Protein AF-A0A1Q2YJ40-F1 (afdb_monomer_lite)

Radius of gyration: 36.57 Å; chains: 1; bounding box: 150×61×52 Å

Foldseek 3Di:
DDDDDDDPPVVVVVVVVVVVVVVVVVVVVVVVVVVVVVVVVVVVVVVVVPPPVPPPDDDPLRVLLVDDDPDLVVSLLVNLVCCVPPNADVVHPCLVVSLCSLVVPDDDDPVLLVVLVVVPAQACVVQNPPDPRHCVLVVLLVVCCVQCVPPPVVCVVDPPCRVSSVSRSVVVVVVVVVVVDDPPDPPDPPPRPPPDVLVVSVVSNCSSPHVLLVVLLVVLQCVVCVVVCVPDPCNVVCVVPPDDDDNVSSVVVSVVVLVVDDPVVVVLSRCVRPDPCSVVVVVVDDD

Organism: NCBI:txid4926

Sequence (287 aa):
MIRSTSYHKLNRKASLSVEKKQSIQKLRNRQNSLALDKELAENNNKQATHTKSKGRKKDVLEKFIESPQPLLESSLSQLRHSILCEGLPDPCPYRAYIWCILLRASPIESEWYSGVVARGGVNVESMGADSKFAHVSEKIGNDVFRTFQNNKKFWSKTSEDEFIRVLNAFAWCVIENNEIGELSNVNNSRLSPYVQDEVVKLWDFLFSYGVHMNIILVVAQLLLIRSELLTSKNPMSLLRQFPELDAGKIIKLSLSITKSIPGDLYDLIVRHTFDEKVGVQIENYKV

InterPro domains:
  IPR035969 Rab-GAP-TBC domain superfamily [SSF47923] (79-173)
  IPR035969 Rab-GAP-TBC domain superfamily [SSF47923] (197-258)

Structure (mmCIF, N/CA/C/O backbone):
data_AF-A0A1Q2YJ40-F1
#
_entry.id   AF-A0A1Q2YJ40-F1
#
loop_
_atom_site.group_PDB
_atom_site.id
_atom_site.type_symbol
_atom_site.label_atom_id
_atom_site.label_alt_id
_atom_site.label_comp_id
_atom_site.label_asym_id
_atom_site.label_entity_id
_atom_site.label_seq_id
_atom_site.pdbx_PDB_ins_code
_atom_site.Cartn_x
_atom_site.Cartn_y
_atom_site.Cartn_z
_atom_site.occupancy
_atom_site.B_iso_or_equiv
_atom_site.auth_seq_id
_atom_site.auth_comp_id
_atom_site.auth_asym_id
_atom_site.auth_atom_id
_atom_site.pdbx_PDB_model_num
ATOM 1 N N . MET A 1 1 ? 118.518 -31.885 15.769 1.00 34.41 1 MET A N 1
ATOM 2 C CA . MET A 1 1 ? 117.957 -30.982 16.802 1.00 34.41 1 MET A CA 1
ATOM 3 C C . MET A 1 1 ? 116.631 -30.439 16.286 1.00 34.41 1 MET A C 1
ATOM 5 O O . MET A 1 1 ? 116.611 -29.888 15.203 1.00 34.41 1 MET A O 1
ATOM 9 N N . ILE A 1 2 ? 115.505 -30.892 16.837 1.00 32.19 2 ILE A N 1
ATOM 10 C CA . ILE A 1 2 ? 114.703 -30.180 17.855 1.00 32.19 2 ILE A CA 1
ATOM 11 C C . ILE A 1 2 ? 113.755 -29.123 17.243 1.00 32.19 2 ILE A C 1
ATOM 13 O O . ILE A 1 2 ? 114.157 -28.009 16.952 1.00 32.19 2 ILE A O 1
ATOM 17 N N . ARG A 1 3 ? 112.481 -29.550 17.172 1.00 28.84 3 ARG A N 1
ATOM 18 C CA . ARG A 1 3 ? 111.235 -28.913 17.657 1.00 28.84 3 ARG A CA 1
ATOM 19 C C . ARG A 1 3 ? 110.636 -27.669 16.980 1.00 28.84 3 ARG A C 1
ATOM 21 O O . ARG A 1 3 ? 111.308 -26.694 16.689 1.00 28.84 3 ARG A O 1
ATOM 28 N N . SER A 1 4 ? 109.293 -27.709 17.029 1.00 33.44 4 SER A N 1
ATOM 29 C CA . SER A 1 4 ? 108.343 -26.591 17.178 1.00 33.44 4 SER A CA 1
ATOM 30 C C . SER A 1 4 ? 108.042 -25.782 15.915 1.00 33.44 4 SER A C 1
ATOM 32 O O . SER A 1 4 ? 108.947 -25.407 15.196 1.00 33.44 4 SER A O 1
ATOM 34 N N . THR A 1 5 ? 106.810 -25.418 15.546 1.00 40.75 5 THR A N 1
ATOM 35 C CA . THR A 1 5 ? 105.480 -25.440 16.191 1.00 40.75 5 THR A CA 1
ATOM 36 C C . THR A 1 5 ? 104.487 -24.996 15.095 1.00 40.75 5 THR A C 1
ATOM 38 O O . THR A 1 5 ? 104.523 -23.869 14.620 1.00 40.75 5 THR A O 1
ATOM 41 N N . SER A 1 6 ? 103.646 -25.844 14.509 1.00 50.44 6 SER A N 1
ATOM 42 C CA . SER A 1 6 ? 102.368 -26.354 15.034 1.00 50.44 6 SER A CA 1
ATOM 43 C C . SER A 1 6 ? 101.342 -25.340 15.590 1.00 50.44 6 SER A C 1
ATOM 45 O O . SER A 1 6 ? 100.354 -25.784 16.165 1.00 50.44 6 SER A O 1
ATOM 47 N N . TYR A 1 7 ? 101.473 -24.021 15.372 1.00 40.59 7 TYR A N 1
ATOM 48 C CA . TYR A 1 7 ? 100.440 -23.063 15.841 1.00 40.59 7 TYR A CA 1
ATOM 49 C C . TYR A 1 7 ? 99.795 -22.155 14.777 1.00 40.59 7 TYR A C 1
ATOM 51 O O . TYR A 1 7 ? 98.668 -21.709 14.978 1.00 40.59 7 TYR A O 1
ATOM 59 N N . HIS A 1 8 ? 100.385 -21.957 13.591 1.00 45.56 8 HIS A N 1
ATOM 60 C CA . HIS A 1 8 ? 99.792 -21.040 12.596 1.00 45.56 8 HIS A CA 1
ATOM 61 C C . HIS A 1 8 ? 98.798 -21.671 11.597 1.00 45.56 8 HIS A C 1
ATOM 63 O O . HIS A 1 8 ? 97.925 -20.972 11.084 1.00 45.56 8 HIS A O 1
ATOM 69 N N . LYS A 1 9 ? 98.853 -22.989 11.338 1.00 47.47 9 LYS A N 1
ATOM 70 C CA . LYS A 1 9 ? 97.940 -23.666 10.381 1.00 47.47 9 LYS A CA 1
ATOM 71 C C . LYS A 1 9 ? 96.611 -24.143 10.987 1.00 47.47 9 LYS A C 1
ATOM 73 O O . LYS A 1 9 ? 95.640 -24.290 10.247 1.00 47.47 9 LYS A O 1
ATOM 78 N N . LEU A 1 10 ? 96.546 -24.349 12.304 1.00 47.78 10 LEU A N 1
ATOM 79 C CA . LEU A 1 10 ? 95.313 -24.737 13.006 1.00 47.78 10 LEU A CA 1
ATOM 80 C C . LEU A 1 10 ? 94.379 -23.540 13.227 1.00 47.78 10 LEU A C 1
ATOM 82 O O . LEU A 1 10 ? 93.168 -23.680 13.071 1.00 47.78 10 LEU A O 1
ATOM 86 N N . ASN A 1 11 ? 94.934 -22.348 13.472 1.00 45.72 11 ASN A N 1
ATOM 87 C CA . ASN A 1 11 ? 94.123 -21.165 13.754 1.00 45.72 11 ASN A CA 1
ATOM 88 C C . ASN A 1 11 ? 93.317 -20.713 12.520 1.00 45.72 11 ASN A C 1
ATOM 90 O O . ASN A 1 11 ? 92.124 -20.467 12.621 1.00 45.72 11 ASN A O 1
ATOM 94 N N . ARG A 1 12 ? 93.903 -20.746 11.312 1.00 49.19 12 ARG A N 1
ATOM 95 C CA . ARG A 1 12 ? 93.227 -20.298 10.075 1.00 49.19 12 ARG A CA 1
ATOM 96 C C . ARG A 1 12 ? 92.070 -21.208 9.627 1.00 49.19 12 ARG A C 1
ATOM 98 O O . ARG A 1 12 ? 91.079 -20.718 9.093 1.00 49.19 12 ARG A O 1
ATOM 105 N N . LYS A 1 13 ? 92.163 -22.528 9.855 1.00 52.44 13 LYS A N 1
ATOM 106 C CA . LYS A 1 13 ? 91.060 -23.475 9.576 1.00 52.44 13 LYS A CA 1
ATOM 107 C C . LYS A 1 13 ? 89.941 -23.380 10.620 1.00 52.44 13 LYS A C 1
ATOM 109 O O . LYS A 1 13 ? 88.776 -23.524 10.255 1.00 52.44 13 LYS A O 1
ATOM 114 N N . ALA A 1 14 ? 90.277 -23.096 11.880 1.00 52.75 14 ALA A N 1
ATOM 115 C CA . ALA A 1 14 ? 89.287 -22.834 12.921 1.00 52.75 14 ALA A CA 1
ATOM 116 C C . ALA A 1 14 ? 88.518 -21.527 12.647 1.00 52.75 14 ALA A C 1
ATOM 118 O O . ALA A 1 14 ? 87.291 -21.549 12.671 1.00 52.75 14 ALA A O 1
ATOM 119 N N . SER A 1 15 ? 89.201 -20.435 12.270 1.00 55.34 15 SER A N 1
ATOM 120 C CA . SER A 1 15 ? 88.563 -19.152 11.921 1.00 55.34 15 SER A CA 1
ATOM 121 C C . SER A 1 15 ? 87.573 -19.284 10.757 1.00 55.34 15 SER A C 1
ATOM 123 O O . SER A 1 15 ? 86.420 -18.882 10.885 1.00 55.34 15 SER A O 1
ATOM 125 N N . LEU A 1 16 ? 87.972 -19.948 9.663 1.00 55.59 16 LEU A N 1
ATOM 126 C CA . LEU A 1 16 ? 87.106 -20.173 8.495 1.00 55.59 16 LEU A CA 1
ATOM 127 C C . LEU A 1 16 ? 85.910 -21.093 8.809 1.00 55.59 16 LEU A C 1
ATOM 129 O O . LEU A 1 16 ? 84.820 -20.912 8.267 1.00 55.59 16 LEU A O 1
ATOM 133 N N . SER A 1 17 ? 86.080 -22.074 9.704 1.00 56.88 17 SER A N 1
ATOM 134 C CA . SER A 1 17 ? 84.976 -22.927 10.164 1.00 56.88 17 SER A CA 1
ATOM 135 C C . SER A 1 17 ? 84.004 -22.182 11.084 1.00 56.88 17 SER A C 1
ATOM 137 O O . SER A 1 17 ? 82.813 -22.498 11.078 1.00 56.88 17 SER A O 1
ATOM 139 N N . VAL A 1 18 ? 84.485 -21.236 11.894 1.00 58.81 18 VAL A N 1
ATOM 140 C CA . VAL A 1 18 ? 83.651 -20.430 12.798 1.00 58.81 18 VAL A CA 1
ATOM 141 C C . VAL A 1 18 ? 82.867 -19.379 12.008 1.00 58.81 18 VAL A C 1
ATOM 143 O O . VAL A 1 18 ? 81.656 -19.276 12.194 1.00 58.81 18 VAL A O 1
ATOM 146 N N . GLU A 1 19 ? 83.493 -18.696 11.046 1.00 58.00 19 GLU A N 1
ATOM 147 C CA . GLU A 1 19 ? 82.814 -17.742 10.155 1.00 58.00 19 GLU A CA 1
ATOM 148 C C . GLU A 1 19 ? 81.737 -18.420 9.297 1.00 58.00 19 GLU A C 1
ATOM 150 O O . GLU A 1 19 ? 80.622 -17.907 9.172 1.00 58.00 19 GLU A O 1
ATOM 155 N N . LYS A 1 20 ? 82.002 -19.625 8.771 1.00 58.53 20 LYS A N 1
ATOM 156 C CA . LYS A 1 20 ? 81.009 -20.384 7.991 1.00 58.53 20 LYS A CA 1
ATOM 157 C C . LYS A 1 20 ? 79.823 -20.841 8.852 1.00 58.53 20 LYS A C 1
ATOM 159 O O . LYS A 1 20 ? 78.683 -20.770 8.397 1.00 58.53 20 LYS A O 1
ATOM 164 N N . LYS A 1 21 ? 80.055 -21.228 10.115 1.00 59.41 21 LYS A N 1
ATOM 165 C CA . LYS A 1 21 ? 78.980 -21.549 11.076 1.00 59.41 21 LYS A CA 1
ATOM 166 C C . LYS A 1 21 ? 78.159 -20.315 11.464 1.00 59.41 21 LYS A C 1
ATOM 168 O O . LYS A 1 21 ? 76.936 -20.400 11.491 1.00 59.41 21 LYS A O 1
ATOM 173 N N . GLN A 1 22 ? 78.797 -19.164 11.686 1.00 60.28 22 GLN A N 1
ATOM 174 C CA . GLN A 1 22 ? 78.097 -17.902 11.965 1.00 60.28 22 GLN A CA 1
ATOM 175 C C . GLN A 1 22 ? 77.271 -17.421 10.761 1.00 60.28 22 GLN A C 1
ATOM 177 O O . GLN A 1 22 ? 76.165 -16.915 10.935 1.00 60.28 22 GLN A O 1
ATOM 182 N N . SER A 1 23 ? 77.766 -17.633 9.541 1.00 62.25 23 SER A N 1
ATOM 183 C CA . SER A 1 23 ? 77.061 -17.299 8.295 1.00 62.25 23 SER A CA 1
ATOM 184 C C . SER A 1 23 ? 75.819 -18.171 8.084 1.00 62.25 23 SER A C 1
ATOM 186 O O . SER A 1 23 ? 74.745 -17.660 7.772 1.00 62.25 23 SER A O 1
ATOM 188 N N . ILE A 1 24 ? 75.937 -19.482 8.325 1.00 63.81 24 ILE A N 1
ATOM 189 C CA . ILE A 1 24 ? 74.810 -20.426 8.253 1.00 63.81 24 ILE A CA 1
ATOM 190 C C . ILE A 1 24 ? 73.788 -20.138 9.358 1.00 63.81 24 ILE A C 1
ATOM 192 O O . ILE A 1 24 ? 72.589 -20.155 9.092 1.00 63.81 24 ILE A O 1
ATOM 196 N N . GLN A 1 25 ? 74.233 -19.798 10.572 1.00 65.19 25 GLN A N 1
ATOM 197 C CA . GLN A 1 25 ? 73.328 -19.418 11.658 1.00 65.19 25 GLN A CA 1
ATOM 198 C C . GLN A 1 25 ? 72.565 -18.123 11.339 1.00 65.19 25 GLN A C 1
ATOM 200 O O . GLN A 1 25 ? 71.367 -18.046 11.591 1.00 65.19 25 GLN A O 1
ATOM 205 N N . LYS A 1 26 ? 73.217 -17.127 10.722 1.00 67.88 26 LYS A N 1
ATOM 206 C CA . LYS A 1 26 ? 72.555 -15.894 10.261 1.00 67.88 26 LYS A CA 1
ATOM 207 C C . LYS A 1 26 ? 71.523 -16.167 9.161 1.00 67.88 26 LYS A C 1
ATOM 209 O O . LYS A 1 26 ? 70.436 -15.599 9.208 1.00 67.88 26 LYS A O 1
ATOM 214 N N . LEU A 1 27 ? 71.821 -17.061 8.214 1.00 59.00 27 LEU A N 1
ATOM 215 C CA . LEU A 1 27 ? 70.864 -17.486 7.183 1.00 59.00 27 LEU A CA 1
ATOM 216 C C . LEU A 1 27 ? 69.667 -18.232 7.785 1.00 59.00 27 LEU A C 1
ATOM 218 O O . LEU A 1 27 ? 68.529 -17.954 7.414 1.00 59.00 27 LEU A O 1
ATOM 222 N N . ARG A 1 28 ? 69.908 -19.113 8.761 1.00 64.56 28 ARG A N 1
ATOM 223 C CA . ARG A 1 28 ? 68.855 -19.861 9.462 1.00 64.56 28 ARG A CA 1
ATOM 224 C C . ARG A 1 28 ? 67.969 -18.944 10.308 1.00 64.56 28 ARG A C 1
ATOM 226 O O . ARG A 1 28 ? 66.753 -19.070 10.270 1.00 64.56 28 ARG A O 1
ATOM 233 N N . ASN A 1 29 ? 68.559 -17.962 10.988 1.00 66.12 29 ASN A N 1
ATOM 234 C CA . ASN A 1 29 ? 67.810 -16.958 11.745 1.00 66.12 29 ASN A CA 1
ATOM 235 C C . ASN A 1 29 ? 66.960 -16.063 10.825 1.00 66.12 29 ASN A C 1
ATOM 237 O O . ASN A 1 29 ? 65.836 -15.732 11.183 1.00 66.12 29 ASN A O 1
ATOM 241 N N . ARG A 1 30 ? 67.454 -15.719 9.627 1.00 67.31 30 ARG A N 1
ATOM 242 C CA . ARG A 1 30 ? 66.698 -14.941 8.629 1.00 67.31 30 ARG A CA 1
ATOM 243 C C . ARG A 1 30 ? 65.568 -15.753 7.989 1.00 67.31 30 ARG A C 1
ATOM 245 O O . ARG A 1 30 ? 64.506 -15.207 7.727 1.00 67.31 30 ARG A O 1
ATOM 252 N N . GLN A 1 31 ? 65.767 -17.053 7.765 1.00 64.44 31 GLN A N 1
ATOM 253 C CA . GLN A 1 31 ? 64.689 -17.948 7.333 1.00 64.44 31 GLN A CA 1
ATOM 254 C C . GLN A 1 31 ? 63.625 -18.122 8.420 1.00 64.44 31 GLN A C 1
ATOM 256 O O . GLN A 1 31 ? 62.442 -18.091 8.102 1.00 64.44 31 GLN A O 1
ATOM 261 N N . ASN A 1 32 ? 64.029 -18.224 9.688 1.00 65.50 32 ASN A N 1
ATOM 262 C CA . ASN A 1 32 ? 63.094 -18.291 10.808 1.00 65.50 32 ASN A CA 1
ATOM 263 C C . ASN A 1 32 ? 62.331 -16.972 11.002 1.00 65.50 32 ASN A C 1
ATOM 265 O O . ASN A 1 32 ? 61.142 -17.025 11.283 1.00 65.50 32 ASN A O 1
ATOM 269 N N . SER A 1 33 ? 62.963 -15.804 10.808 1.00 66.69 33 SER A N 1
ATOM 270 C CA . SER A 1 33 ? 62.249 -14.519 10.869 1.00 66.69 33 SER A CA 1
ATOM 271 C C . SER A 1 33 ? 61.267 -14.369 9.708 1.00 66.69 33 SER A C 1
ATOM 273 O O . SER A 1 33 ? 60.126 -14.010 9.935 1.00 66.69 33 SER A O 1
ATOM 275 N N . LEU A 1 34 ? 61.658 -14.740 8.483 1.00 68.81 34 LEU A N 1
ATOM 276 C CA . LEU A 1 34 ? 60.765 -14.729 7.318 1.00 68.81 34 LEU A CA 1
ATOM 277 C C . LEU A 1 34 ? 59.609 -15.732 7.449 1.00 68.81 34 LEU A C 1
ATOM 279 O O . LEU A 1 34 ? 58.526 -15.479 6.928 1.00 68.81 34 LEU A O 1
ATOM 283 N N . ALA A 1 35 ? 59.832 -16.868 8.115 1.00 68.56 35 ALA A N 1
ATOM 284 C CA . ALA A 1 35 ? 58.781 -17.829 8.435 1.00 68.56 35 ALA A CA 1
ATOM 285 C C . ALA A 1 35 ? 57.834 -17.278 9.510 1.00 68.56 35 ALA A C 1
ATOM 287 O O . ALA A 1 35 ? 56.627 -17.362 9.326 1.00 68.56 35 ALA A O 1
ATOM 288 N N . LEU A 1 36 ? 58.364 -16.639 10.560 1.00 66.12 36 LEU A N 1
ATOM 289 C CA . LEU A 1 36 ? 57.570 -15.997 11.610 1.00 66.12 36 LEU A CA 1
ATOM 290 C C . LEU A 1 36 ? 56.763 -14.806 11.066 1.00 66.12 36 LEU A C 1
ATOM 292 O O . LEU A 1 36 ? 55.595 -14.663 11.397 1.00 66.12 36 LEU A O 1
ATOM 296 N N . ASP A 1 37 ? 57.344 -13.995 10.181 1.00 67.75 37 ASP A N 1
ATOM 297 C CA . ASP A 1 37 ? 56.665 -12.874 9.523 1.00 67.75 37 ASP A CA 1
ATOM 298 C C . ASP A 1 37 ? 55.565 -13.372 8.573 1.00 67.75 37 ASP A C 1
ATOM 300 O O . ASP A 1 37 ? 54.491 -12.775 8.502 1.00 67.75 37 ASP A O 1
ATOM 304 N N . LYS A 1 38 ? 55.787 -14.500 7.880 1.00 65.56 38 LYS A N 1
ATOM 305 C CA . LYS A 1 38 ? 54.745 -15.177 7.092 1.00 65.56 38 LYS A CA 1
ATOM 306 C C . LYS A 1 38 ? 53.650 -15.771 7.971 1.00 65.56 38 LYS A C 1
ATOM 308 O O . LYS A 1 38 ? 52.489 -15.673 7.604 1.00 65.56 38 LYS A O 1
ATOM 313 N N . GLU A 1 39 ? 53.989 -16.339 9.122 1.00 62.53 39 GLU A N 1
ATOM 314 C CA . GLU A 1 39 ? 53.030 -16.932 10.059 1.00 62.53 39 GLU A CA 1
ATOM 315 C C . GLU A 1 39 ? 52.213 -15.851 10.791 1.00 62.53 39 GLU A C 1
ATOM 317 O O . GLU A 1 39 ? 51.010 -16.008 10.988 1.00 62.53 39 GLU A O 1
ATOM 322 N N . LEU A 1 40 ? 52.819 -14.698 11.098 1.00 62.69 40 LEU A N 1
ATOM 323 C CA . LEU A 1 40 ? 52.139 -13.498 11.595 1.00 62.69 40 LEU A CA 1
ATOM 324 C C . LEU A 1 40 ? 51.264 -12.852 10.513 1.00 62.69 40 LEU A C 1
ATOM 326 O O . LEU A 1 40 ? 50.147 -12.438 10.812 1.00 62.69 40 LEU A O 1
ATOM 330 N N . ALA A 1 41 ? 51.714 -12.806 9.254 1.00 59.97 41 ALA A N 1
ATOM 331 C CA . ALA A 1 41 ? 50.901 -12.339 8.131 1.00 59.97 41 ALA A CA 1
ATOM 332 C C . ALA A 1 41 ? 49.737 -13.297 7.820 1.00 59.97 41 ALA A C 1
ATOM 334 O O . ALA A 1 41 ? 48.631 -12.838 7.545 1.00 59.97 41 ALA A O 1
ATOM 335 N N . GLU A 1 42 ? 49.940 -14.614 7.919 1.00 57.34 42 GLU A N 1
ATOM 336 C CA . GLU A 1 42 ? 48.886 -15.622 7.779 1.00 57.34 42 GLU A CA 1
ATOM 337 C C . GLU A 1 42 ? 47.913 -15.615 8.959 1.00 57.34 42 GLU A C 1
ATOM 339 O O . GLU A 1 42 ? 46.719 -15.787 8.738 1.00 57.34 42 GLU A O 1
ATOM 344 N N . ASN A 1 43 ? 48.370 -15.382 10.192 1.00 54.97 43 ASN A N 1
ATOM 345 C CA . ASN A 1 43 ? 47.488 -15.255 11.355 1.00 54.97 43 ASN A CA 1
ATOM 346 C C . ASN A 1 43 ? 46.712 -13.932 11.350 1.00 54.97 43 ASN A C 1
ATOM 348 O O . ASN A 1 43 ? 45.523 -13.938 11.668 1.00 54.97 43 ASN A O 1
ATOM 352 N N . ASN A 1 44 ? 47.323 -12.831 10.899 1.00 52.88 44 ASN A N 1
ATOM 353 C CA . ASN A 1 44 ? 46.618 -11.570 10.667 1.00 52.88 44 ASN A CA 1
ATOM 354 C C . ASN A 1 44 ? 45.621 -11.688 9.506 1.00 52.88 44 ASN A C 1
ATOM 356 O O . ASN A 1 44 ? 44.512 -11.180 9.628 1.00 52.88 44 ASN A O 1
ATOM 360 N N . ASN A 1 45 ? 45.939 -12.422 8.430 1.00 50.12 45 ASN A N 1
ATOM 361 C CA . ASN A 1 45 ? 44.962 -12.725 7.380 1.00 50.12 45 ASN A CA 1
ATOM 362 C C . ASN A 1 45 ? 43.861 -13.670 7.878 1.00 50.12 45 ASN A C 1
ATOM 364 O O . ASN A 1 45 ? 42.705 -13.414 7.591 1.00 50.12 45 ASN A O 1
ATOM 368 N N . LYS A 1 46 ? 44.158 -14.699 8.683 1.00 48.47 46 LYS A N 1
ATOM 369 C CA . LYS A 1 46 ? 43.140 -15.603 9.260 1.00 48.47 46 LYS A CA 1
ATOM 370 C C . LYS A 1 46 ? 42.226 -14.898 10.272 1.00 48.47 46 LYS A C 1
ATOM 372 O O . LYS A 1 46 ? 41.051 -15.253 10.359 1.00 48.47 46 LYS A O 1
ATOM 377 N N . GLN A 1 47 ? 42.720 -13.887 10.996 1.00 45.28 47 GLN A N 1
ATOM 378 C CA . GLN A 1 47 ? 41.895 -13.020 11.849 1.00 45.28 47 GLN A CA 1
ATOM 379 C C . GLN A 1 47 ? 41.134 -11.949 11.044 1.00 45.28 47 GLN A C 1
ATOM 381 O O . GLN A 1 47 ? 39.988 -11.652 11.379 1.00 45.28 47 GLN A O 1
ATOM 386 N N . ALA A 1 48 ? 41.696 -11.433 9.945 1.00 42.38 48 ALA A N 1
ATOM 387 C CA . ALA A 1 48 ? 41.038 -10.459 9.066 1.00 42.38 48 ALA A CA 1
ATOM 388 C C . ALA A 1 48 ? 40.022 -11.083 8.085 1.00 42.38 48 ALA A C 1
ATOM 390 O O . ALA A 1 48 ? 39.090 -10.404 7.665 1.00 42.38 48 ALA A O 1
ATOM 391 N N . THR A 1 49 ? 40.124 -12.377 7.757 1.00 39.72 49 THR A N 1
ATOM 392 C CA . THR A 1 49 ? 39.179 -13.084 6.867 1.00 39.72 49 THR A CA 1
ATOM 393 C C . THR A 1 49 ? 38.020 -13.762 7.605 1.00 39.72 49 THR A C 1
ATOM 395 O O . THR A 1 49 ? 37.208 -14.443 6.980 1.00 39.72 49 THR A O 1
ATOM 398 N N . HIS A 1 50 ? 37.907 -13.577 8.925 1.00 41.41 50 HIS A N 1
ATOM 399 C CA . HIS A 1 50 ? 36.793 -14.097 9.726 1.00 41.41 50 HIS A CA 1
ATOM 400 C C . HIS A 1 50 ? 35.916 -13.030 10.387 1.00 41.41 50 HIS A C 1
ATOM 402 O O . HIS A 1 50 ? 35.078 -13.363 11.222 1.00 41.41 50 HIS A O 1
ATOM 408 N N . THR A 1 51 ? 35.936 -11.791 9.900 1.00 37.62 51 THR A N 1
ATOM 409 C CA . THR A 1 51 ? 34.708 -10.986 9.888 1.00 37.62 51 THR A CA 1
ATOM 410 C C . THR A 1 51 ? 33.894 -11.371 8.653 1.00 37.62 51 THR A C 1
ATOM 412 O O . THR A 1 51 ? 33.622 -10.566 7.767 1.00 37.62 51 THR A O 1
ATOM 415 N N . LYS A 1 52 ? 33.434 -12.636 8.598 1.00 41.44 52 LYS A N 1
ATOM 416 C CA . LYS A 1 52 ? 32.190 -12.905 7.868 1.00 41.44 52 LYS A CA 1
ATOM 417 C C . LYS A 1 52 ? 31.206 -11.909 8.457 1.00 41.44 52 LYS A C 1
ATOM 419 O O . LYS A 1 52 ? 30.908 -12.016 9.646 1.00 41.44 52 LYS A O 1
ATOM 424 N N . SER A 1 53 ? 30.786 -10.925 7.662 1.00 41.22 53 SER A N 1
ATOM 425 C CA . SER A 1 53 ? 29.598 -10.128 7.935 1.00 41.22 53 SER A CA 1
ATOM 426 C C . SER A 1 53 ? 28.562 -11.117 8.452 1.00 41.22 53 SER A C 1
ATOM 428 O O . SER A 1 53 ? 28.108 -11.990 7.707 1.00 41.22 53 SER A O 1
ATOM 430 N N . LYS A 1 54 ? 28.325 -11.126 9.770 1.00 51.19 54 LYS A N 1
ATOM 431 C CA . LYS A 1 54 ? 27.278 -11.957 10.348 1.00 51.19 54 LYS A CA 1
ATOM 432 C C . LYS A 1 54 ? 26.025 -11.362 9.735 1.00 51.19 54 LYS A C 1
ATOM 434 O O . LYS A 1 54 ? 25.603 -10.289 10.158 1.00 51.19 54 LYS A O 1
ATOM 439 N N . GLY A 1 55 ? 25.515 -12.009 8.685 1.00 62.09 55 GLY A N 1
ATOM 440 C CA . GLY A 1 55 ? 24.278 -11.603 8.038 1.00 62.09 55 GLY A CA 1
ATOM 441 C C . GLY A 1 55 ? 23.241 -11.355 9.124 1.00 62.09 55 GLY A C 1
ATOM 442 O O . GLY A 1 55 ? 23.223 -12.073 10.133 1.00 62.09 55 GLY A O 1
ATOM 443 N N . ARG A 1 56 ? 22.449 -10.290 8.963 1.00 78.00 56 ARG A N 1
ATOM 444 C CA . ARG A 1 56 ? 21.422 -9.910 9.936 1.00 78.00 56 ARG A CA 1
ATOM 445 C C . ARG A 1 56 ? 20.662 -11.165 10.366 1.00 78.00 56 ARG A C 1
ATOM 447 O O . ARG A 1 56 ? 20.227 -11.949 9.523 1.00 78.00 56 ARG A O 1
ATOM 454 N N . LYS A 1 57 ? 20.532 -11.378 11.680 1.00 82.44 57 LYS A N 1
ATOM 455 C CA . LYS A 1 57 ? 19.757 -12.506 12.199 1.00 82.44 57 LYS A CA 1
ATOM 456 C C . LYS A 1 57 ? 18.322 -12.340 11.707 1.00 82.44 57 LYS A C 1
ATOM 458 O O . LYS A 1 57 ? 17.669 -11.370 12.083 1.00 82.44 57 LYS A O 1
ATOM 463 N N . LYS A 1 58 ? 17.869 -13.278 10.873 1.00 86.88 58 LYS A N 1
ATOM 464 C CA . LYS A 1 58 ? 16.507 -13.267 10.342 1.00 86.88 58 LYS A CA 1
ATOM 465 C C . LYS A 1 58 ? 15.507 -13.357 11.486 1.00 86.88 58 LYS A C 1
ATOM 467 O O . LYS A 1 58 ? 15.675 -14.195 12.387 1.00 86.88 58 LYS A O 1
ATOM 472 N N . ASP A 1 59 ? 14.520 -12.475 11.461 1.00 89.88 59 ASP A N 1
ATOM 473 C CA . ASP A 1 59 ? 13.430 -12.479 12.429 1.00 89.88 59 ASP A CA 1
ATOM 474 C C . ASP A 1 59 ? 12.410 -13.582 12.094 1.00 89.88 59 ASP A C 1
ATOM 476 O O . ASP A 1 59 ? 12.639 -14.426 11.223 1.00 89.88 59 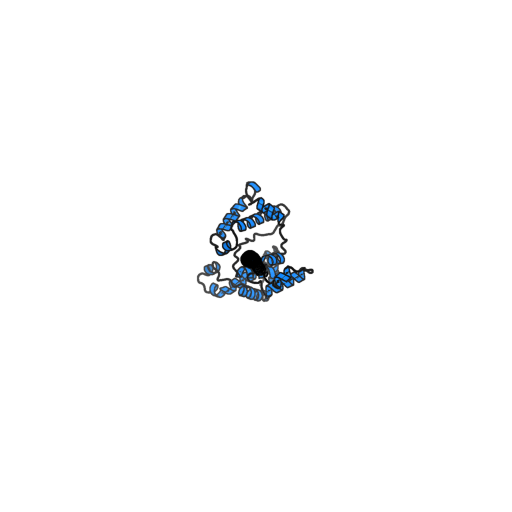ASP A O 1
ATOM 480 N N . VAL A 1 60 ? 11.330 -13.653 12.872 1.00 89.38 60 VAL A N 1
ATOM 481 C CA . VAL A 1 60 ? 10.317 -14.707 12.726 1.00 89.38 60 VAL A CA 1
ATOM 482 C C . VAL A 1 60 ? 9.560 -14.562 11.406 1.00 89.38 60 VAL A C 1
ATOM 484 O O . VAL A 1 60 ? 9.362 -15.562 10.720 1.00 89.38 60 VAL A O 1
ATOM 487 N N . LEU A 1 61 ? 9.202 -13.333 11.026 1.00 90.88 61 LEU A N 1
ATOM 488 C CA . LEU A 1 61 ? 8.458 -13.038 9.802 1.00 90.88 61 LEU A CA 1
ATOM 489 C C . LEU A 1 61 ? 9.276 -13.344 8.549 1.00 90.88 61 LEU A C 1
ATOM 491 O O . LEU A 1 61 ? 8.777 -13.976 7.624 1.00 90.88 61 LEU A O 1
ATOM 495 N N . GLU A 1 62 ? 10.551 -12.967 8.537 1.00 92.00 62 GLU A N 1
ATOM 496 C CA . GLU A 1 62 ? 11.455 -13.253 7.427 1.00 92.00 62 GLU A CA 1
ATOM 497 C C . GLU A 1 62 ? 11.672 -14.756 7.242 1.00 92.00 62 GLU A C 1
ATOM 499 O O . GLU A 1 62 ? 11.653 -15.263 6.125 1.00 92.00 62 GLU A O 1
ATOM 504 N N . LYS A 1 63 ? 11.822 -15.503 8.340 1.00 91.44 63 LYS A N 1
ATOM 505 C CA . LYS A 1 63 ? 11.901 -16.969 8.269 1.00 91.44 63 LYS A CA 1
ATOM 506 C C . LYS A 1 63 ? 10.597 -17.592 7.786 1.00 91.44 63 LYS A C 1
ATOM 508 O O . LYS A 1 63 ? 10.645 -18.611 7.108 1.00 91.44 63 LYS A O 1
ATOM 513 N N . PHE A 1 64 ? 9.461 -17.005 8.152 1.00 91.94 64 PHE A N 1
ATOM 514 C CA . PHE A 1 64 ? 8.144 -17.488 7.760 1.00 91.94 64 PHE A CA 1
ATOM 515 C C . PHE A 1 64 ? 7.902 -17.335 6.254 1.00 91.94 64 PHE A C 1
ATOM 517 O O . PHE A 1 64 ? 7.400 -18.259 5.623 1.00 91.94 64 PHE A O 1
ATOM 524 N N . ILE A 1 65 ? 8.286 -16.207 5.651 1.00 91.62 65 ILE A N 1
ATOM 525 C CA . ILE A 1 65 ? 8.114 -16.012 4.200 1.00 91.62 65 ILE A CA 1
ATOM 526 C C . ILE A 1 65 ? 9.097 -16.829 3.353 1.00 91.62 65 ILE A C 1
ATOM 528 O O . ILE A 1 65 ? 8.823 -17.080 2.184 1.00 91.62 65 ILE A O 1
ATOM 532 N N . GLU A 1 66 ? 10.229 -17.246 3.921 1.00 90.44 66 GLU A N 1
ATOM 533 C CA . GLU A 1 66 ? 11.212 -18.095 3.235 1.00 90.44 66 GLU A CA 1
ATOM 534 C C . GLU A 1 66 ? 10.931 -19.594 3.379 1.00 90.44 66 GLU A C 1
ATOM 536 O O . GLU A 1 66 ? 11.464 -20.398 2.611 1.00 90.44 66 GLU A O 1
ATOM 541 N N . SER A 1 67 ? 10.137 -19.999 4.372 1.00 89.62 67 SER A N 1
ATOM 542 C CA . SER A 1 67 ? 9.811 -21.405 4.579 1.00 89.62 67 SER A CA 1
ATOM 543 C C . SER A 1 67 ? 8.724 -21.877 3.606 1.00 89.62 67 SER A C 1
ATOM 545 O O . SER A 1 67 ? 7.852 -21.099 3.213 1.00 89.62 67 SER A O 1
ATOM 547 N N . PRO A 1 68 ? 8.737 -23.162 3.203 1.00 86.06 68 PRO A N 1
ATOM 548 C CA . PRO A 1 68 ? 7.690 -23.705 2.351 1.00 86.06 68 PRO A CA 1
ATOM 549 C C . PRO A 1 68 ? 6.344 -23.644 3.078 1.00 86.06 68 PRO A C 1
ATOM 551 O O . PRO A 1 68 ? 6.204 -24.156 4.189 1.00 86.06 68 PRO A O 1
ATOM 554 N N . GLN A 1 69 ? 5.355 -23.030 2.431 1.00 88.12 69 GLN A N 1
ATOM 555 C CA . GLN A 1 69 ? 4.001 -22.870 2.955 1.00 88.12 69 GLN A CA 1
ATOM 556 C C . GLN A 1 69 ? 3.055 -23.841 2.231 1.00 88.12 69 GLN A C 1
ATOM 558 O O . GLN A 1 69 ? 2.583 -23.524 1.139 1.00 88.12 69 GLN A O 1
ATOM 563 N N . PRO A 1 70 ? 2.779 -25.036 2.789 1.00 83.81 70 PRO A N 1
ATOM 564 C CA . PRO A 1 70 ? 1.954 -26.039 2.112 1.00 83.81 70 PRO A CA 1
ATOM 565 C C . PRO A 1 70 ? 0.473 -25.642 2.036 1.00 83.81 70 PRO A C 1
ATOM 567 O O . PRO A 1 70 ? -0.23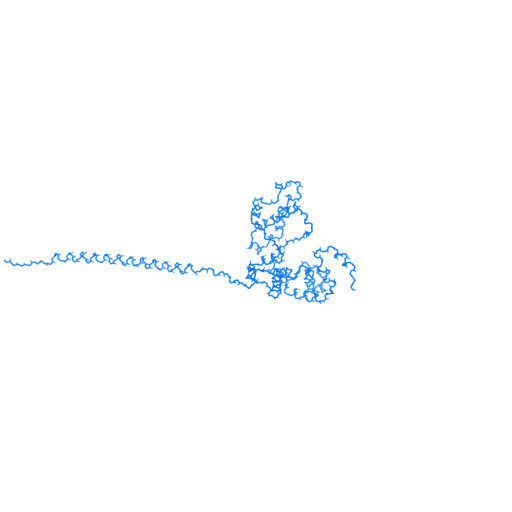5 -26.086 1.138 1.00 83.81 70 PRO A O 1
ATOM 570 N N . LEU A 1 71 ? -0.003 -24.814 2.974 1.00 91.19 71 LEU A N 1
ATOM 571 C CA . LEU A 1 71 ? -1.400 -24.395 3.082 1.00 91.19 71 LEU A CA 1
ATOM 572 C C . LEU A 1 71 ? -1.514 -22.877 2.933 1.00 91.19 71 LEU A C 1
ATOM 574 O O . LEU A 1 71 ? -1.497 -22.149 3.924 1.00 91.19 71 LEU A O 1
ATOM 578 N N . LEU A 1 72 ? -1.668 -22.414 1.691 1.00 88.12 72 LEU A N 1
ATOM 579 C CA . LEU A 1 72 ? -1.629 -20.992 1.340 1.00 88.12 72 LEU A CA 1
ATOM 580 C C . LEU A 1 72 ? -2.558 -20.122 2.204 1.00 88.12 72 LEU A C 1
ATOM 582 O O . LEU A 1 72 ? -2.102 -19.155 2.805 1.00 88.12 72 LEU A O 1
ATOM 586 N N . GLU A 1 73 ? -3.839 -20.477 2.311 1.00 89.75 73 GLU A N 1
ATOM 587 C CA . GLU A 1 73 ? -4.830 -19.650 3.020 1.00 89.75 73 GLU A CA 1
ATOM 588 C C . GLU A 1 73 ? -4.557 -19.542 4.527 1.00 89.75 73 GLU A C 1
ATOM 590 O O . GLU A 1 73 ? -4.657 -18.460 5.113 1.00 89.75 73 GLU A O 1
ATOM 595 N N . SER A 1 74 ? -4.150 -20.647 5.160 1.00 91.88 74 SER A N 1
ATOM 596 C CA . SER A 1 74 ? -3.757 -20.643 6.573 1.00 91.88 74 SER A CA 1
ATOM 597 C C . SER A 1 74 ? -2.510 -19.786 6.782 1.00 91.88 74 SER A C 1
ATOM 599 O O . SER A 1 74 ? -2.469 -18.967 7.699 1.00 91.88 74 SER A O 1
ATOM 601 N N . SER A 1 75 ? -1.504 -19.940 5.922 1.00 92.56 75 SER A N 1
ATOM 602 C CA . SER A 1 75 ? -0.249 -19.200 6.022 1.00 92.56 75 SER A CA 1
ATOM 603 C C . SER A 1 75 ? -0.444 -17.701 5.794 1.00 92.56 75 SER A C 1
ATOM 605 O O . SER A 1 75 ? 0.101 -16.890 6.541 1.00 92.56 75 SER A O 1
ATOM 607 N N . LEU A 1 76 ? -1.282 -17.314 4.829 1.00 93.00 76 LEU A N 1
ATOM 608 C CA . LEU A 1 76 ? -1.660 -15.917 4.613 1.00 93.00 76 LEU A CA 1
ATOM 609 C C . LEU A 1 76 ? -2.437 -15.349 5.804 1.00 93.00 76 LEU A C 1
ATOM 611 O O . LEU A 1 76 ? -2.201 -14.211 6.199 1.00 93.00 76 LEU A O 1
ATOM 615 N N . SER A 1 77 ? -3.336 -16.129 6.405 1.00 93.81 77 SER A N 1
ATOM 616 C CA . SER A 1 77 ? -4.086 -15.691 7.590 1.00 93.81 77 SER A CA 1
ATOM 617 C C . SER A 1 77 ? -3.167 -15.467 8.794 1.00 93.81 77 SER A C 1
ATOM 619 O O . SER A 1 77 ? -3.286 -14.453 9.480 1.00 93.81 77 SER A O 1
ATOM 621 N N . GLN A 1 78 ? -2.205 -16.369 9.013 1.00 93.81 78 GLN A N 1
ATOM 622 C CA . GLN A 1 78 ? -1.179 -16.223 10.050 1.00 93.81 78 GLN A CA 1
ATOM 623 C C . GLN A 1 78 ? -0.296 -14.995 9.805 1.00 93.81 78 GLN A C 1
ATOM 625 O O . GLN A 1 78 ? -0.045 -14.228 10.734 1.00 93.81 78 GLN A O 1
ATOM 630 N N . LEU A 1 79 ? 0.120 -14.774 8.554 1.00 94.44 79 LEU A N 1
ATOM 631 C CA . LEU A 1 79 ? 0.919 -13.614 8.172 1.00 94.44 79 LEU A CA 1
ATOM 632 C C . LEU A 1 79 ? 0.172 -12.306 8.448 1.00 94.44 79 LEU A C 1
ATOM 634 O O . LEU A 1 79 ? 0.701 -11.427 9.126 1.00 94.44 79 LEU A O 1
ATOM 638 N N . ARG A 1 80 ? -1.077 -12.200 7.978 1.00 95.75 80 ARG A N 1
ATOM 639 C CA . ARG A 1 80 ? -1.941 -11.036 8.220 1.00 95.75 80 ARG A CA 1
ATOM 640 C C . ARG A 1 80 ? -2.110 -10.779 9.712 1.00 95.75 80 ARG A C 1
ATOM 642 O O . ARG A 1 80 ? -1.918 -9.655 10.156 1.00 95.75 80 ARG A O 1
ATOM 649 N N . HIS A 1 81 ? -2.416 -11.815 10.491 1.00 94.44 81 HIS A N 1
ATOM 650 C CA . HIS A 1 81 ? -2.575 -11.689 11.938 1.00 94.44 81 HIS A CA 1
ATOM 651 C C . HIS A 1 81 ? -1.295 -11.180 12.616 1.00 94.44 81 HIS A C 1
ATOM 653 O O . HIS A 1 81 ? -1.356 -10.253 13.420 1.00 94.44 81 HIS A O 1
ATOM 659 N N . SER A 1 82 ? -0.131 -11.739 12.271 1.00 94.12 82 SER A N 1
ATOM 660 C CA . SER A 1 82 ? 1.152 -11.301 12.835 1.00 94.12 82 SER A CA 1
ATOM 661 C C . SER A 1 82 ? 1.438 -9.829 12.519 1.00 94.12 82 SER A C 1
ATOM 663 O O . SER A 1 82 ? 1.752 -9.070 13.432 1.00 94.12 82 SER A O 1
ATOM 665 N N . ILE A 1 83 ? 1.217 -9.382 11.276 1.00 94.50 83 ILE A N 1
ATOM 666 C CA . ILE A 1 83 ? 1.406 -7.973 10.894 1.00 94.50 83 ILE A CA 1
ATOM 667 C C . ILE A 1 83 ? 0.422 -7.055 11.632 1.00 94.50 83 ILE A C 1
ATOM 669 O O . ILE A 1 83 ? 0.813 -5.988 12.096 1.00 94.50 83 ILE A O 1
ATOM 673 N N . LEU A 1 84 ? -0.844 -7.454 11.776 1.00 93.81 84 LEU A N 1
ATOM 674 C CA . LEU A 1 84 ? -1.859 -6.638 12.451 1.00 93.81 84 LEU A CA 1
ATOM 675 C C . LEU A 1 84 ? -1.623 -6.512 13.963 1.00 93.81 84 LEU A C 1
ATOM 677 O O . LEU A 1 84 ? -1.972 -5.485 14.545 1.00 93.81 84 LEU A O 1
ATOM 681 N N . CYS A 1 85 ? -1.052 -7.535 14.600 1.00 90.81 85 CYS A N 1
ATOM 682 C CA . CYS A 1 85 ? -0.780 -7.533 16.037 1.00 90.81 85 CYS A CA 1
ATOM 683 C C . CYS A 1 85 ? 0.577 -6.915 16.393 1.00 90.81 85 CYS A C 1
ATOM 685 O O . CYS A 1 85 ? 0.659 -6.137 17.342 1.00 90.81 85 CYS A O 1
ATOM 687 N N . GLU A 1 86 ? 1.632 -7.279 15.664 1.00 89.50 86 GLU A N 1
ATOM 688 C CA . GLU A 1 86 ? 3.022 -6.947 16.006 1.00 89.50 86 GLU A CA 1
ATOM 689 C C . GLU A 1 86 ? 3.610 -5.845 15.113 1.00 89.50 86 GLU A C 1
ATOM 691 O O . GLU A 1 86 ? 4.552 -5.161 15.516 1.00 89.50 86 GLU A O 1
ATOM 696 N N . GLY A 1 87 ? 3.037 -5.624 13.927 1.00 89.12 87 GLY A N 1
ATOM 697 C CA . GLY A 1 87 ? 3.594 -4.734 12.911 1.00 89.12 87 GLY A CA 1
ATOM 698 C C . GLY A 1 87 ? 4.817 -5.323 12.203 1.00 89.12 87 GLY A C 1
ATOM 699 O O . GLY A 1 87 ? 5.303 -6.407 12.521 1.00 89.12 87 GLY A O 1
ATOM 700 N N . LEU A 1 88 ? 5.328 -4.592 11.210 1.00 91.31 88 LEU A N 1
ATOM 701 C CA . LEU A 1 88 ? 6.616 -4.895 10.583 1.00 91.31 88 LEU A CA 1
ATOM 702 C C . LEU A 1 88 ? 7.749 -4.132 11.286 1.00 91.31 88 LEU A C 1
ATOM 704 O O . LEU A 1 88 ? 7.525 -3.015 11.760 1.00 91.31 88 LEU A O 1
ATOM 708 N N . PRO A 1 89 ? 8.980 -4.676 11.310 1.00 88.38 89 PRO A N 1
ATOM 709 C CA . PRO A 1 89 ? 10.117 -3.973 11.892 1.00 88.38 89 PRO A CA 1
ATOM 710 C C . PRO A 1 89 ? 10.425 -2.660 11.154 1.00 88.38 89 PRO A C 1
ATOM 712 O O . PRO A 1 89 ? 10.091 -2.472 9.981 1.00 88.38 89 PRO A O 1
ATOM 715 N N . ASP A 1 90 ? 11.110 -1.742 11.827 1.00 82.38 90 ASP A N 1
ATOM 716 C CA . ASP A 1 90 ? 11.599 -0.509 11.213 1.00 82.38 90 ASP A CA 1
ATOM 717 C C . ASP A 1 90 ? 13.101 -0.340 11.501 1.00 82.38 90 ASP A C 1
ATOM 719 O O . ASP A 1 90 ? 13.473 -0.158 12.663 1.00 82.38 90 ASP A O 1
ATOM 723 N N . PRO A 1 91 ? 13.990 -0.462 10.492 1.00 83.06 91 PRO A N 1
ATOM 724 C CA . PRO A 1 91 ? 13.713 -0.708 9.070 1.00 83.06 91 PRO A CA 1
ATOM 725 C C . PRO A 1 91 ? 13.373 -2.179 8.755 1.00 83.06 91 PRO A C 1
ATOM 727 O O . PRO A 1 91 ? 14.015 -3.099 9.262 1.00 83.06 91 PRO A O 1
ATOM 730 N N . CYS A 1 92 ? 12.420 -2.412 7.842 1.00 87.81 92 CYS A N 1
ATOM 731 C CA . CYS A 1 92 ? 12.094 -3.749 7.322 1.00 87.81 92 CYS A CA 1
ATOM 732 C C . CYS A 1 92 ? 12.669 -3.942 5.908 1.00 87.81 92 CYS A C 1
ATOM 734 O O . CYS A 1 92 ? 12.147 -3.355 4.955 1.00 87.81 92 CYS A O 1
ATOM 736 N N . PRO A 1 93 ? 13.710 -4.777 5.734 1.00 88.12 93 PRO A N 1
ATOM 737 C CA . PRO A 1 93 ? 14.338 -4.994 4.431 1.00 88.12 93 PRO A CA 1
ATOM 738 C C . PRO A 1 93 ? 13.514 -5.894 3.498 1.00 88.12 93 PRO A C 1
ATOM 740 O O . PRO A 1 93 ? 13.766 -5.915 2.300 1.00 88.12 93 PRO A O 1
ATOM 743 N N . TYR A 1 94 ? 12.534 -6.629 4.028 1.00 91.06 94 TYR A N 1
ATOM 744 C CA . TYR A 1 94 ? 11.704 -7.572 3.274 1.00 91.06 94 TYR A CA 1
ATOM 745 C C . TYR A 1 94 ? 10.252 -7.093 3.096 1.00 91.06 94 TYR A C 1
ATOM 747 O O . TYR A 1 94 ? 9.405 -7.850 2.623 1.00 91.06 94 TYR A O 1
ATOM 755 N N . ARG A 1 95 ? 9.952 -5.826 3.429 1.00 92.19 95 ARG A N 1
ATOM 756 C CA . ARG A 1 95 ? 8.595 -5.254 3.339 1.00 92.19 95 ARG A CA 1
ATOM 757 C C . ARG A 1 95 ? 8.007 -5.372 1.934 1.00 92.19 95 ARG A C 1
ATOM 759 O O . ARG A 1 95 ? 6.852 -5.750 1.795 1.00 92.19 95 ARG A O 1
ATOM 766 N N . ALA A 1 96 ? 8.811 -5.111 0.902 1.00 89.19 96 ALA A N 1
ATOM 767 C CA . ALA A 1 96 ? 8.369 -5.233 -0.486 1.00 89.19 96 ALA A CA 1
ATOM 768 C C . ALA A 1 96 ? 7.892 -6.659 -0.816 1.00 89.19 96 ALA A C 1
ATOM 770 O O . ALA A 1 96 ? 6.842 -6.824 -1.428 1.00 89.19 96 ALA A O 1
ATOM 771 N N . TYR A 1 97 ? 8.601 -7.691 -0.343 1.00 90.94 97 TYR A N 1
ATOM 772 C CA . TYR A 1 97 ? 8.193 -9.084 -0.546 1.00 90.94 97 TYR A CA 1
ATOM 773 C C . TYR A 1 97 ? 6.900 -9.416 0.198 1.00 90.94 97 TYR A C 1
ATOM 775 O O . TYR A 1 97 ? 6.026 -10.063 -0.370 1.00 90.94 97 TYR A O 1
ATOM 783 N N . ILE A 1 98 ? 6.742 -8.927 1.433 1.00 93.62 98 ILE A N 1
ATOM 784 C CA . ILE A 1 98 ? 5.493 -9.069 2.197 1.00 93.62 98 ILE A CA 1
ATOM 785 C C . ILE A 1 98 ? 4.325 -8.457 1.424 1.00 93.62 98 ILE A C 1
ATOM 787 O O . ILE A 1 98 ? 3.293 -9.105 1.269 1.00 93.62 98 ILE A O 1
ATOM 791 N N . TRP A 1 99 ? 4.487 -7.240 0.903 1.00 93.81 99 TRP A N 1
ATOM 792 C CA . TRP A 1 99 ? 3.449 -6.581 0.112 1.00 93.81 99 TRP A CA 1
ATOM 793 C C . TRP A 1 99 ? 3.113 -7.373 -1.150 1.00 93.81 99 TRP A C 1
ATOM 795 O O . TRP A 1 99 ? 1.936 -7.594 -1.412 1.00 93.81 99 TRP A O 1
ATOM 805 N N . CYS A 1 100 ? 4.110 -7.881 -1.881 1.00 89.56 100 CYS A N 1
ATOM 806 C CA . CYS A 1 100 ? 3.865 -8.746 -3.037 1.00 89.56 100 CYS A CA 1
ATOM 807 C C . CYS A 1 100 ? 3.085 -10.015 -2.659 1.00 89.56 100 CYS A C 1
ATOM 809 O O . CYS A 1 100 ? 2.135 -10.370 -3.352 1.00 89.56 100 CYS A O 1
ATOM 811 N N . ILE A 1 101 ? 3.436 -10.668 -1.544 1.00 91.12 101 ILE A N 1
ATOM 812 C CA . ILE A 1 101 ? 2.730 -11.857 -1.041 1.00 91.12 101 ILE A CA 1
ATOM 813 C C . ILE A 1 101 ? 1.272 -11.518 -0.702 1.00 91.12 101 ILE A C 1
ATOM 815 O O . ILE A 1 101 ? 0.361 -12.223 -1.133 1.00 91.12 101 ILE A O 1
ATOM 819 N N . LEU A 1 102 ? 1.037 -10.428 0.037 1.00 92.19 102 LEU A N 1
ATOM 820 C CA . LEU A 1 102 ? -0.305 -9.998 0.446 1.00 92.19 102 LEU A CA 1
ATOM 821 C C . LEU A 1 102 ? -1.177 -9.589 -0.747 1.00 92.19 102 LEU A C 1
ATOM 823 O O . LEU A 1 102 ? -2.363 -9.914 -0.774 1.00 92.19 102 LEU A O 1
ATOM 827 N N . LEU A 1 103 ? -0.579 -8.928 -1.742 1.00 88.56 103 LEU A N 1
ATOM 828 C CA . LEU A 1 103 ? -1.224 -8.540 -2.998 1.00 88.56 103 LEU A CA 1
ATOM 829 C C . LEU A 1 103 ? -1.380 -9.701 -3.983 1.00 88.56 103 LEU A C 1
ATOM 831 O O . LEU A 1 103 ? -2.014 -9.530 -5.021 1.00 88.56 103 LEU A O 1
ATOM 835 N N . ARG A 1 104 ? -0.800 -10.870 -3.683 1.00 86.19 104 ARG A N 1
ATOM 836 C CA . ARG A 1 104 ? -0.710 -12.009 -4.607 1.00 86.19 104 ARG A CA 1
ATOM 837 C C . ARG A 1 104 ? -0.087 -11.619 -5.953 1.00 86.19 104 ARG A C 1
ATOM 839 O O . ARG A 1 104 ? -0.455 -12.157 -6.995 1.00 86.19 104 ARG A O 1
ATOM 846 N N . ALA A 1 105 ? 0.855 -10.680 -5.922 1.00 81.56 105 ALA A N 1
ATOM 847 C CA . ALA A 1 105 ? 1.560 -10.220 -7.104 1.00 81.56 105 ALA A CA 1
ATOM 848 C C . ALA A 1 105 ? 2.561 -11.292 -7.551 1.00 81.56 105 ALA A C 1
ATOM 850 O O . ALA A 1 105 ? 3.442 -11.690 -6.784 1.00 81.56 105 ALA A O 1
ATOM 851 N N . SER A 1 106 ? 2.422 -11.755 -8.794 1.00 74.25 106 SER A N 1
ATOM 852 C CA . SER A 1 106 ? 3.402 -12.660 -9.391 1.00 74.25 106 SER A CA 1
ATOM 853 C C . SER A 1 106 ? 4.743 -11.939 -9.559 1.00 74.25 106 SER A C 1
ATOM 855 O O . SER A 1 106 ? 4.752 -10.763 -9.938 1.00 74.25 106 SER A O 1
ATOM 857 N N . PRO A 1 107 ? 5.881 -12.613 -9.319 1.00 77.25 107 PRO A N 1
ATOM 858 C CA . PRO A 1 107 ? 7.179 -12.082 -9.700 1.00 77.25 107 PRO A CA 1
ATOM 859 C C . PRO A 1 107 ? 7.205 -11.744 -11.193 1.00 77.25 107 PRO A C 1
A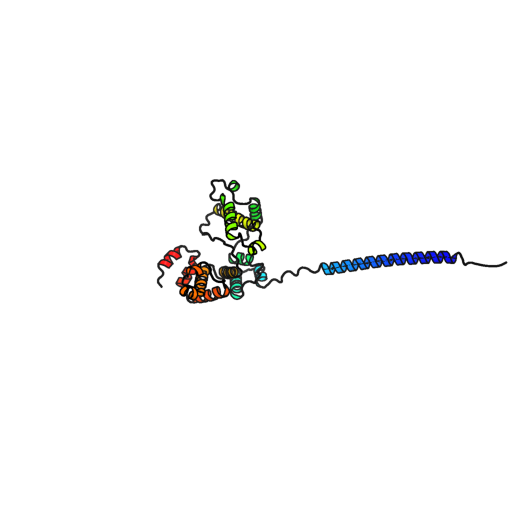TOM 861 O O . PRO A 1 107 ? 6.686 -12.499 -12.016 1.00 77.25 107 PRO A O 1
ATOM 864 N N . ILE A 1 108 ? 7.825 -10.614 -11.526 1.00 78.00 108 ILE A N 1
ATOM 865 C CA . ILE A 1 108 ? 8.102 -10.231 -12.911 1.00 78.00 108 ILE A CA 1
ATOM 866 C C . ILE A 1 108 ? 9.353 -10.981 -13.371 1.00 78.00 108 ILE A C 1
ATOM 868 O O . ILE A 1 108 ? 10.350 -11.045 -12.645 1.00 78.00 108 ILE A O 1
ATOM 872 N N . GLU A 1 109 ? 9.314 -11.527 -14.584 1.00 83.06 109 GLU A N 1
ATOM 873 C CA . GLU A 1 109 ? 10.465 -12.199 -15.179 1.00 83.06 109 GLU A CA 1
ATOM 874 C C . GLU A 1 109 ? 11.618 -11.215 -15.405 1.00 83.06 109 GLU A C 1
ATOM 876 O O . GLU A 1 109 ? 11.463 -10.156 -16.018 1.00 83.06 109 GLU A O 1
ATOM 881 N N . SER A 1 110 ? 12.808 -11.573 -14.918 1.00 88.25 110 SER A N 1
ATOM 882 C CA . SER A 1 110 ? 13.991 -10.713 -15.036 1.00 88.25 110 SER A CA 1
ATOM 883 C C . SER A 1 110 ? 14.415 -10.490 -16.488 1.00 88.25 110 SER A C 1
ATOM 885 O O . SER A 1 110 ? 14.929 -9.418 -16.808 1.00 88.25 110 SER A O 1
ATOM 887 N N . GLU A 1 111 ? 14.170 -11.469 -17.361 1.00 88.69 111 GLU A N 1
ATOM 888 C CA . GLU A 1 111 ? 14.450 -11.366 -18.795 1.00 88.69 111 GLU A CA 1
ATOM 889 C C . GLU A 1 111 ? 13.532 -10.334 -19.458 1.00 88.69 111 GLU A C 1
ATOM 891 O O . GLU A 1 111 ? 14.007 -9.421 -20.133 1.00 88.69 111 GLU A O 1
ATOM 896 N N . TRP A 1 112 ? 12.225 -10.406 -19.176 1.00 88.38 112 TRP A N 1
ATOM 897 C CA . TRP A 1 112 ? 11.254 -9.428 -19.663 1.00 88.38 112 TRP A CA 1
ATOM 898 C C . TRP A 1 112 ? 11.627 -8.009 -19.219 1.00 88.38 112 TRP A C 1
ATOM 900 O O . TRP A 1 112 ? 11.733 -7.104 -20.047 1.00 88.38 112 TRP A O 1
ATOM 910 N N . TYR A 1 113 ? 11.921 -7.820 -17.927 1.00 88.25 113 TYR A N 1
ATOM 911 C CA . TYR A 1 113 ? 12.295 -6.505 -17.404 1.00 88.25 113 TYR A CA 1
ATOM 912 C C . TYR A 1 113 ? 13.588 -5.976 -18.041 1.00 88.25 113 TYR A C 1
ATOM 914 O O . TYR A 1 113 ? 13.650 -4.809 -18.425 1.00 88.25 113 TYR A O 1
ATOM 922 N N . SER A 1 114 ? 14.603 -6.829 -18.210 1.00 90.19 114 SER A N 1
ATOM 923 C CA . SER A 1 114 ? 15.853 -6.462 -18.892 1.00 90.19 114 SER A CA 1
ATOM 924 C C . SER A 1 114 ? 15.603 -6.018 -20.333 1.00 90.19 114 SER A C 1
ATOM 926 O O . SER A 1 114 ? 16.138 -4.995 -20.763 1.00 90.19 114 SER A O 1
ATOM 928 N N . GLY A 1 115 ? 14.737 -6.734 -21.056 1.00 89.50 115 GLY A N 1
ATOM 929 C CA . GLY A 1 115 ? 14.326 -6.379 -22.413 1.00 89.50 115 GLY A CA 1
ATOM 930 C C . GLY A 1 115 ? 13.628 -5.020 -22.478 1.00 89.50 115 GLY A C 1
ATOM 931 O O . GLY A 1 115 ? 13.962 -4.196 -23.325 1.00 89.50 115 GLY A O 1
ATOM 932 N N . VAL A 1 116 ? 12.711 -4.742 -21.550 1.00 87.00 116 VAL A N 1
ATOM 933 C CA . VAL A 1 116 ? 12.019 -3.446 -21.461 1.00 87.00 116 VAL A CA 1
ATOM 934 C C . VAL A 1 116 ? 12.988 -2.304 -21.158 1.00 87.00 116 VAL A C 1
ATOM 936 O O . VAL A 1 116 ? 12.929 -1.255 -21.796 1.00 87.00 116 VAL A O 1
ATOM 939 N N . VAL A 1 117 ? 13.931 -2.510 -20.237 1.00 89.69 117 VAL A N 1
ATOM 940 C CA . VAL A 1 117 ? 14.970 -1.515 -19.937 1.00 89.69 117 VAL A CA 1
ATOM 941 C C . VAL A 1 117 ? 15.841 -1.232 -21.163 1.00 89.69 117 VAL A C 1
ATOM 943 O O . VAL A 1 117 ? 16.174 -0.074 -21.406 1.00 89.69 117 VAL A O 1
ATOM 946 N N . ALA A 1 118 ? 16.167 -2.256 -21.955 1.00 89.19 118 ALA A N 1
ATOM 947 C CA . ALA A 1 118 ? 16.938 -2.097 -23.186 1.00 89.19 118 ALA A CA 1
ATOM 948 C C . ALA A 1 118 ? 16.181 -1.319 -24.279 1.00 89.19 118 ALA A C 1
ATOM 950 O O . ALA A 1 118 ? 16.811 -0.602 -25.054 1.00 89.19 118 ALA A O 1
ATOM 951 N N . ARG A 1 119 ? 14.844 -1.421 -24.328 1.00 85.88 119 ARG A N 1
ATOM 952 C CA . ARG A 1 119 ? 13.991 -0.631 -25.241 1.00 85.88 119 ARG A CA 1
ATOM 953 C C . ARG A 1 119 ? 13.908 0.846 -24.848 1.00 85.88 119 ARG A C 1
ATOM 955 O O . ARG A 1 119 ? 13.665 1.687 -25.706 1.00 85.88 119 ARG A O 1
ATOM 962 N N . GLY A 1 120 ? 14.115 1.163 -23.571 1.00 86.56 120 GLY A N 1
ATOM 963 C CA . GLY A 1 120 ? 14.024 2.525 -23.053 1.00 86.56 120 GLY A CA 1
ATOM 964 C C . GLY A 1 120 ? 12.584 3.001 -22.826 1.00 86.56 120 GLY A C 1
ATOM 965 O O . GLY A 1 120 ? 11.650 2.210 -22.684 1.00 86.56 120 GLY A O 1
ATOM 966 N N . GLY A 1 121 ? 12.412 4.319 -22.712 1.00 84.88 121 GLY A N 1
ATOM 967 C CA . GLY A 1 121 ? 11.113 4.936 -22.432 1.00 84.88 121 GLY A CA 1
ATOM 968 C C . GLY A 1 121 ? 10.133 4.837 -23.602 1.00 84.88 121 GLY A C 1
ATOM 969 O O . GLY A 1 121 ? 10.536 4.846 -24.763 1.00 84.88 121 GLY A O 1
ATOM 970 N N . VAL A 1 122 ? 8.836 4.790 -23.286 1.00 80.69 122 VAL A N 1
ATOM 971 C CA . VAL A 1 122 ? 7.767 4.818 -24.296 1.00 80.69 122 VAL A CA 1
ATOM 972 C C . VAL A 1 122 ? 7.775 6.178 -24.992 1.00 80.69 122 VAL A C 1
ATOM 974 O O . VAL A 1 122 ? 7.574 7.214 -24.348 1.00 80.69 122 VAL A O 1
ATOM 977 N N . ASN A 1 123 ? 8.009 6.176 -26.301 1.00 82.25 123 ASN A N 1
ATOM 978 C CA . ASN A 1 123 ? 8.188 7.381 -27.104 1.00 82.25 123 ASN A CA 1
ATOM 979 C C . ASN A 1 123 ? 7.536 7.246 -28.494 1.00 82.25 123 ASN A C 1
ATOM 981 O O . ASN A 1 123 ? 7.030 6.190 -28.877 1.00 82.25 123 ASN A O 1
ATOM 985 N N . VAL A 1 124 ? 7.573 8.334 -29.263 1.00 79.31 124 VAL A N 1
ATOM 986 C CA . VAL A 1 124 ? 7.045 8.395 -30.635 1.00 79.31 124 VAL A CA 1
ATOM 987 C C . VAL A 1 124 ? 7.707 7.366 -31.561 1.00 79.31 124 VAL A C 1
ATOM 989 O O . VAL A 1 124 ? 7.038 6.809 -32.424 1.00 79.31 124 VAL A O 1
ATOM 992 N N . GLU A 1 125 ? 8.998 7.083 -31.385 1.00 80.06 125 GLU A N 1
ATOM 993 C CA . GLU A 1 125 ? 9.741 6.142 -32.237 1.00 80.06 125 GLU A CA 1
ATOM 994 C C . GLU A 1 125 ? 9.322 4.686 -32.001 1.00 80.06 125 GLU A C 1
ATOM 996 O O . GLU A 1 125 ? 9.247 3.898 -32.939 1.00 80.06 125 GLU A O 1
ATOM 1001 N N . SER A 1 126 ? 9.020 4.337 -30.752 1.00 79.44 126 SER A N 1
ATOM 1002 C CA . SER A 1 126 ? 8.652 2.980 -30.347 1.00 79.44 126 SER A CA 1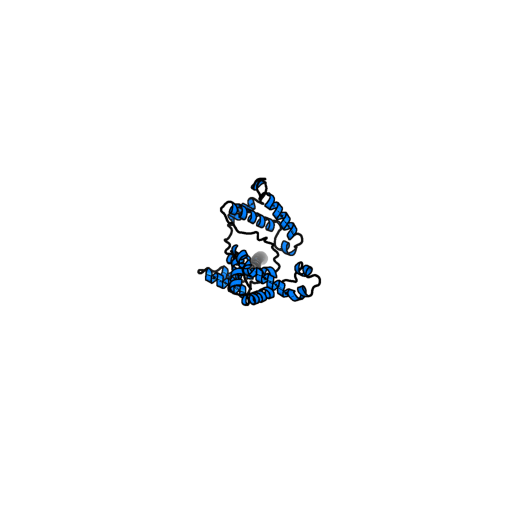
ATOM 1003 C C . SER A 1 126 ? 7.170 2.663 -30.560 1.00 79.44 126 SER A C 1
ATOM 1005 O O . SER A 1 126 ? 6.842 1.503 -30.787 1.00 79.44 126 SER A O 1
ATOM 1007 N N . MET A 1 127 ? 6.282 3.664 -30.520 1.00 74.38 127 MET A N 1
ATOM 1008 C CA . MET A 1 127 ? 4.824 3.474 -30.624 1.00 74.38 127 MET A CA 1
ATOM 1009 C C . MET A 1 127 ? 4.159 4.132 -31.840 1.00 74.38 127 MET A C 1
ATOM 1011 O O . MET A 1 127 ? 2.984 3.877 -32.096 1.00 74.38 127 MET A O 1
ATOM 1015 N N . GLY A 1 128 ? 4.882 4.959 -32.598 1.00 73.81 128 GLY A N 1
ATOM 1016 C CA . GLY A 1 128 ? 4.328 5.788 -33.669 1.00 73.81 128 GLY A CA 1
ATOM 1017 C C . GLY A 1 128 ? 3.683 7.075 -33.140 1.00 73.81 128 GLY A C 1
ATOM 1018 O O . GLY A 1 128 ? 3.123 7.108 -32.044 1.00 73.81 128 GLY A O 1
ATOM 1019 N N . ALA A 1 129 ? 3.750 8.151 -33.929 1.00 73.19 129 ALA A N 1
ATOM 1020 C CA . ALA A 1 129 ? 3.255 9.478 -33.536 1.00 73.19 129 ALA A CA 1
ATOM 1021 C C . ALA A 1 129 ? 1.745 9.514 -33.251 1.00 73.19 129 ALA A C 1
ATOM 1023 O O . ALA A 1 129 ? 1.294 10.303 -32.426 1.00 73.19 129 ALA A O 1
ATOM 1024 N N . ASP A 1 130 ? 0.985 8.627 -33.890 1.00 71.88 130 ASP A N 1
ATOM 1025 C CA . ASP A 1 130 ? -0.471 8.554 -33.750 1.00 71.88 130 ASP A CA 1
ATOM 1026 C C . ASP A 1 130 ? -0.918 7.746 -32.519 1.00 71.88 130 ASP A C 1
ATOM 1028 O O . ASP A 1 130 ? -2.106 7.701 -32.190 1.00 71.88 130 ASP A O 1
ATOM 1032 N N . SER A 1 131 ? 0.013 7.097 -31.810 1.00 77.81 131 SER A N 1
ATOM 1033 C CA . SER A 1 131 ? -0.319 6.332 -30.613 1.00 77.81 131 SER A CA 1
ATOM 1034 C C . SER A 1 131 ? -0.634 7.252 -29.439 1.00 77.81 131 SER A C 1
ATOM 1036 O O . SER A 1 131 ? 0.138 8.142 -29.077 1.00 77.81 131 SER A O 1
ATOM 1038 N N . LYS A 1 132 ? -1.727 6.946 -28.732 1.00 79.62 132 LYS A N 1
ATOM 1039 C CA . LYS A 1 132 ? -2.103 7.612 -27.471 1.00 79.62 132 LYS A CA 1
ATOM 1040 C C . LYS A 1 132 ? -1.008 7.548 -26.395 1.00 79.62 132 LYS A C 1
ATOM 1042 O O . LYS A 1 132 ? -1.062 8.297 -25.422 1.00 79.62 132 LYS A O 1
ATOM 1047 N N . PHE A 1 133 ? -0.042 6.640 -26.548 1.00 79.31 133 PHE A N 1
ATOM 1048 C CA . PHE A 1 133 ? 1.040 6.411 -25.596 1.00 79.31 133 PHE A CA 1
ATOM 1049 C C . PHE A 1 133 ? 2.355 7.121 -25.957 1.00 79.31 133 PHE A C 1
ATOM 1051 O O . PHE A 1 133 ? 3.286 7.103 -25.155 1.00 79.31 133 PHE A O 1
ATOM 1058 N N . ALA A 1 134 ? 2.439 7.787 -27.112 1.00 78.44 134 ALA A N 1
ATOM 1059 C CA . ALA A 1 134 ? 3.687 8.318 -27.669 1.00 78.44 134 ALA A CA 1
ATOM 1060 C C . ALA A 1 134 ? 4.429 9.329 -26.766 1.00 78.44 134 ALA A C 1
ATOM 1062 O O . ALA A 1 134 ? 5.651 9.432 -26.828 1.00 78.44 134 ALA A O 1
ATOM 1063 N N . HIS A 1 135 ? 3.707 10.044 -25.897 1.00 81.50 135 HIS A N 1
ATOM 1064 C CA . HIS A 1 135 ? 4.262 11.049 -24.976 1.00 81.50 135 HIS A CA 1
ATOM 1065 C C . HIS A 1 135 ? 4.267 10.600 -23.507 1.00 81.50 135 HIS A C 1
ATOM 1067 O O . HIS A 1 135 ? 4.416 11.417 -22.596 1.00 81.50 135 HIS A O 1
ATOM 1073 N N . VAL A 1 136 ? 4.076 9.305 -23.237 1.00 86.56 136 VAL A N 1
ATOM 1074 C CA . VAL A 1 136 ? 3.979 8.800 -21.859 1.00 86.56 136 VAL A CA 1
ATOM 1075 C C . VAL A 1 136 ? 5.290 8.986 -21.099 1.00 86.56 136 VAL A C 1
ATOM 1077 O O . VAL A 1 136 ? 5.243 9.467 -19.969 1.00 86.56 136 VAL A O 1
ATOM 1080 N N . SER A 1 137 ? 6.450 8.693 -21.699 1.00 86.12 137 SER A N 1
ATOM 1081 C CA . SER A 1 137 ? 7.736 8.874 -21.008 1.00 86.12 137 SER A CA 1
ATOM 1082 C C . SER A 1 137 ? 8.019 10.342 -20.666 1.00 86.12 137 SER A C 1
ATOM 1084 O O . SER A 1 137 ? 8.514 10.638 -19.580 1.00 86.12 137 SER A O 1
ATOM 1086 N N . GLU A 1 138 ? 7.679 11.276 -21.558 1.00 86.44 138 GLU A N 1
ATOM 1087 C CA . GLU A 1 138 ? 7.822 12.717 -21.304 1.00 86.44 138 GLU A CA 1
ATOM 1088 C C . GLU A 1 138 ? 6.914 13.162 -20.151 1.00 86.44 138 GLU A C 1
ATOM 1090 O O . GLU A 1 138 ? 7.337 13.857 -19.224 1.00 86.44 138 GLU A O 1
ATOM 1095 N N . LYS A 1 139 ? 5.662 12.694 -20.165 1.00 87.31 139 LYS A N 1
ATOM 1096 C CA . LYS A 1 139 ? 4.701 12.958 -19.097 1.00 87.31 139 LYS A CA 1
ATOM 1097 C C . LYS A 1 139 ? 5.173 12.407 -17.753 1.00 87.31 139 LYS A C 1
ATOM 1099 O O . LYS A 1 139 ? 5.045 13.102 -16.749 1.00 87.31 139 LYS A O 1
ATOM 1104 N N . ILE A 1 140 ? 5.739 11.198 -17.740 1.00 87.44 140 ILE A N 1
ATOM 1105 C CA . ILE A 1 140 ? 6.347 10.601 -16.547 1.00 87.44 140 ILE A CA 1
ATOM 1106 C C . ILE A 1 140 ? 7.439 11.527 -16.009 1.00 87.44 140 ILE A C 1
ATOM 1108 O O . ILE A 1 140 ? 7.372 11.896 -14.842 1.00 87.44 140 ILE A O 1
ATOM 1112 N N . GLY A 1 141 ? 8.391 11.963 -16.840 1.00 86.94 141 GLY A N 1
ATOM 1113 C CA . GLY A 1 141 ? 9.465 12.865 -16.406 1.00 86.94 141 GLY A CA 1
ATOM 1114 C C . GLY A 1 141 ? 8.941 14.163 -15.783 1.00 86.94 141 GLY A C 1
ATOM 1115 O O . GLY A 1 141 ? 9.345 14.538 -14.682 1.00 86.94 141 GLY A O 1
ATOM 1116 N N . ASN A 1 142 ? 7.964 14.803 -16.430 1.00 88.12 142 ASN A N 1
ATOM 1117 C CA . ASN A 1 142 ? 7.344 16.033 -15.927 1.00 88.12 142 ASN A CA 1
ATOM 1118 C C . ASN A 1 142 ? 6.611 15.828 -14.587 1.00 88.12 142 ASN A C 1
ATOM 1120 O O . ASN A 1 142 ? 6.692 16.675 -13.691 1.00 88.12 142 ASN A O 1
ATOM 1124 N N . ASP A 1 143 ? 5.902 14.708 -14.430 1.00 87.19 143 ASP A N 1
ATOM 1125 C CA . ASP A 1 143 ? 5.196 14.372 -13.192 1.00 87.19 143 ASP A CA 1
ATOM 1126 C C . ASP A 1 143 ? 6.170 14.040 -12.054 1.00 87.19 143 ASP A C 1
ATOM 1128 O O . ASP A 1 143 ? 5.994 14.542 -10.941 1.00 87.19 143 ASP A O 1
ATOM 1132 N N . VAL A 1 144 ? 7.234 13.279 -12.336 1.00 86.19 144 VAL A N 1
ATOM 1133 C CA . VAL A 1 144 ? 8.310 12.978 -11.376 1.00 86.19 144 VAL A CA 1
ATOM 1134 C C . VAL A 1 144 ? 8.956 14.266 -10.883 1.00 86.19 144 VAL A C 1
ATOM 1136 O O . VAL A 1 144 ? 9.042 14.481 -9.671 1.00 86.19 144 VAL A O 1
ATOM 1139 N N . PHE A 1 145 ? 9.335 15.151 -11.808 1.00 85.25 145 PHE A N 1
ATOM 1140 C CA . PHE A 1 145 ? 9.921 16.443 -11.479 1.00 85.25 145 PHE A CA 1
ATOM 1141 C C . PHE A 1 145 ? 8.993 17.243 -10.563 1.00 85.25 145 PHE A C 1
ATOM 1143 O O . PHE A 1 145 ? 9.382 17.615 -9.459 1.00 85.25 145 PHE A O 1
ATOM 1150 N N . ARG A 1 146 ? 7.727 17.434 -10.953 1.00 83.25 146 ARG A N 1
ATOM 1151 C CA . ARG A 1 146 ? 6.749 18.209 -10.175 1.00 83.25 146 ARG A CA 1
ATOM 1152 C C . ARG A 1 146 ? 6.508 17.651 -8.768 1.00 83.25 146 ARG A C 1
ATOM 1154 O O . ARG A 1 146 ? 6.292 18.429 -7.841 1.00 83.25 146 ARG A O 1
ATOM 1161 N N . THR A 1 147 ? 6.513 16.330 -8.596 1.00 83.31 147 THR A N 1
ATOM 1162 C CA . THR A 1 147 ? 6.240 15.694 -7.297 1.00 83.31 147 THR A CA 1
ATOM 1163 C C . THR A 1 147 ? 7.470 15.659 -6.384 1.00 83.31 147 THR A C 1
ATOM 1165 O O . THR A 1 147 ? 7.333 15.836 -5.171 1.00 83.31 147 THR A O 1
ATOM 1168 N N . PHE A 1 148 ? 8.673 15.469 -6.934 1.00 81.25 148 PHE A N 1
ATOM 1169 C CA . PHE A 1 148 ? 9.877 15.172 -6.148 1.00 81.25 148 PHE A CA 1
ATOM 1170 C C . PHE A 1 148 ? 10.991 16.221 -6.230 1.00 81.25 148 PHE A C 1
ATOM 1172 O O . PHE A 1 148 ? 12.016 16.033 -5.570 1.00 81.25 148 PHE A O 1
ATOM 1179 N N . GLN A 1 149 ? 10.793 17.340 -6.940 1.00 78.69 149 GLN A N 1
ATOM 1180 C CA . GLN A 1 149 ? 11.816 18.368 -7.203 1.00 78.69 149 GLN A CA 1
ATOM 1181 C C . GLN A 1 149 ? 12.702 18.707 -5.992 1.00 78.69 149 GLN A C 1
ATOM 1183 O O . GLN A 1 149 ? 13.918 18.812 -6.110 1.00 78.69 149 GLN A O 1
ATOM 1188 N N . ASN A 1 150 ? 12.099 18.855 -4.807 1.00 81.75 150 ASN A N 1
ATOM 1189 C CA . ASN A 1 150 ? 12.788 19.310 -3.596 1.00 81.75 150 ASN A CA 1
ATOM 1190 C C . ASN A 1 150 ? 12.944 18.224 -2.513 1.00 81.75 150 ASN A C 1
ATOM 1192 O O . ASN A 1 150 ? 13.312 18.530 -1.376 1.00 81.75 150 ASN A O 1
ATOM 1196 N N . ASN A 1 151 ? 12.678 16.949 -2.820 1.00 80.62 151 ASN A N 1
ATOM 1197 C CA . ASN A 1 151 ? 12.667 15.881 -1.817 1.00 80.62 151 ASN A CA 1
ATOM 1198 C C . ASN A 1 151 ? 14.040 15.203 -1.646 1.00 80.62 151 ASN A C 1
ATOM 1200 O O . ASN A 1 151 ? 14.268 14.077 -2.085 1.00 80.62 151 ASN A O 1
ATOM 1204 N N . LYS A 1 152 ? 14.967 15.871 -0.947 1.00 80.69 152 LYS A N 1
ATOM 1205 C CA . LYS A 1 152 ? 16.336 15.358 -0.721 1.00 80.69 152 LYS A CA 1
ATOM 1206 C C . LYS A 1 152 ? 16.385 14.000 0.003 1.00 80.69 152 LYS A C 1
ATOM 1208 O O . LYS A 1 152 ? 17.250 13.188 -0.308 1.00 80.69 152 LYS A O 1
ATOM 1213 N N . LYS A 1 153 ? 15.462 13.734 0.944 1.00 79.06 153 LYS A N 1
ATOM 1214 C CA . LYS A 1 153 ? 15.380 12.452 1.687 1.00 79.06 153 LYS A CA 1
ATOM 1215 C C . LYS A 1 153 ? 14.979 11.290 0.769 1.00 79.06 153 LYS A C 1
ATOM 1217 O O . LYS A 1 153 ? 15.379 10.152 1.003 1.00 79.06 153 LYS A O 1
ATOM 1222 N N . PHE A 1 154 ? 14.176 11.564 -0.257 1.00 80.00 154 PHE A N 1
ATOM 1223 C CA . PHE A 1 154 ? 13.799 10.569 -1.255 1.00 80.00 154 PHE A CA 1
ATOM 1224 C C . PHE A 1 154 ? 14.982 10.244 -2.173 1.00 80.00 154 PHE A C 1
ATOM 1226 O O . PHE A 1 154 ? 15.384 9.085 -2.261 1.00 80.00 154 PHE A O 1
ATOM 1233 N N . TRP A 1 155 ? 15.617 11.270 -2.744 1.00 84.94 155 TRP A N 1
ATOM 1234 C CA . TRP A 1 155 ? 16.757 11.102 -3.652 1.00 84.94 155 TRP A CA 1
ATOM 1235 C C . TRP A 1 155 ? 18.027 10.560 -2.986 1.00 84.94 155 TRP A C 1
ATOM 1237 O O . TRP A 1 155 ? 18.905 10.039 -3.662 1.00 84.94 155 TRP A O 1
ATOM 1247 N N . SER A 1 156 ? 18.130 10.598 -1.653 1.00 85.81 156 SER A N 1
ATOM 1248 C CA . SER A 1 156 ? 19.201 9.878 -0.951 1.00 85.81 156 SER A CA 1
ATOM 1249 C C . SER A 1 156 ? 19.035 8.352 -0.976 1.00 85.81 156 SER A C 1
ATOM 1251 O O . SER A 1 156 ? 19.975 7.645 -0.627 1.00 85.81 156 SER A O 1
ATOM 1253 N N . LYS A 1 157 ? 17.842 7.837 -1.312 1.00 82.19 157 LYS A N 1
ATOM 1254 C CA . LYS A 1 157 ? 17.538 6.394 -1.335 1.00 82.19 157 LYS A CA 1
ATOM 1255 C C . LYS A 1 157 ? 17.517 5.785 -2.740 1.00 82.19 157 LYS A C 1
ATOM 1257 O O . LYS A 1 157 ? 17.683 4.577 -2.848 1.00 82.19 157 LYS A O 1
ATOM 1262 N N . THR A 1 158 ? 17.279 6.578 -3.782 1.00 85.38 158 THR A N 1
ATOM 1263 C CA . THR A 1 158 ? 17.211 6.121 -5.180 1.00 85.38 158 THR A CA 1
ATOM 1264 C C . THR A 1 158 ? 17.595 7.259 -6.117 1.00 85.38 158 THR A C 1
ATOM 1266 O O . THR A 1 158 ? 17.424 8.425 -5.755 1.00 85.38 158 THR A O 1
ATOM 1269 N N . SER A 1 159 ? 18.112 6.938 -7.302 1.00 88.94 159 SER A N 1
ATOM 1270 C CA . SER A 1 159 ? 18.361 7.942 -8.337 1.00 88.94 159 SER A CA 1
ATOM 1271 C C . SER A 1 159 ? 17.092 8.282 -9.126 1.00 88.94 159 SER A C 1
ATOM 1273 O O . SER A 1 159 ? 16.144 7.498 -9.208 1.00 88.94 159 SER A O 1
ATOM 1275 N N . GLU A 1 160 ? 17.074 9.466 -9.736 1.00 87.50 160 GLU A N 1
ATOM 1276 C CA . GLU A 1 160 ? 15.979 9.889 -10.616 1.00 87.50 160 GLU A CA 1
ATOM 1277 C C . GLU A 1 160 ? 15.817 8.945 -11.814 1.00 87.50 160 GLU A C 1
ATOM 1279 O O . GLU A 1 160 ? 14.704 8.508 -12.109 1.00 87.50 160 GLU A O 1
ATOM 1284 N N . ASP A 1 161 ? 16.930 8.514 -12.409 1.00 88.50 161 ASP A N 1
ATOM 1285 C CA . ASP A 1 161 ? 16.936 7.567 -13.526 1.00 88.50 161 ASP A CA 1
ATOM 1286 C C . ASP A 1 161 ? 16.392 6.185 -13.140 1.00 88.50 161 ASP A C 1
ATOM 1288 O O . ASP A 1 161 ? 15.704 5.541 -13.932 1.00 88.50 161 ASP A O 1
ATOM 1292 N N . GLU A 1 162 ? 16.690 5.696 -11.930 1.00 89.19 162 GLU A N 1
ATOM 1293 C CA . GLU A 1 162 ? 16.112 4.454 -11.400 1.00 89.19 162 GLU A CA 1
ATOM 1294 C C . GLU A 1 162 ? 14.596 4.546 -11.289 1.00 89.19 162 GLU A C 1
ATOM 1296 O O . GLU A 1 162 ? 13.885 3.638 -11.726 1.00 89.19 162 GLU A O 1
ATOM 1301 N N . PHE A 1 163 ? 14.106 5.657 -10.746 1.00 88.88 163 PHE A N 1
ATOM 1302 C CA . PHE A 1 163 ? 12.684 5.872 -10.543 1.00 88.88 163 PHE A CA 1
ATOM 1303 C C . PHE A 1 163 ? 11.929 6.014 -11.872 1.00 88.88 163 PHE A C 1
ATOM 1305 O O . PHE A 1 163 ? 10.942 5.313 -12.106 1.00 88.88 163 PHE A O 1
ATOM 1312 N N . ILE A 1 164 ? 12.432 6.853 -12.784 1.00 89.50 164 ILE A N 1
ATOM 1313 C CA . ILE A 1 164 ? 11.855 7.047 -14.122 1.00 89.50 164 ILE A CA 1
ATOM 1314 C C . ILE A 1 164 ? 11.870 5.739 -14.919 1.00 89.50 164 ILE A C 1
ATOM 1316 O O . ILE A 1 164 ? 10.902 5.432 -15.619 1.00 89.50 164 ILE A O 1
ATOM 1320 N N . ARG A 1 165 ? 12.934 4.935 -14.804 1.00 91.12 165 ARG A N 1
ATOM 1321 C CA . ARG A 1 165 ? 13.029 3.635 -15.478 1.00 91.12 165 ARG A CA 1
ATOM 1322 C C . ARG A 1 165 ? 11.951 2.663 -15.011 1.00 91.12 165 ARG A C 1
ATOM 1324 O O . ARG A 1 165 ? 11.322 2.029 -15.851 1.00 91.12 165 ARG A O 1
ATOM 1331 N N . VAL A 1 166 ? 11.701 2.567 -13.704 1.00 89.69 166 VAL A N 1
ATOM 1332 C CA . VAL A 1 166 ? 10.642 1.695 -13.163 1.00 89.69 166 VAL A CA 1
ATOM 1333 C C . VAL A 1 166 ? 9.259 2.142 -13.644 1.00 89.69 166 VAL A C 1
ATOM 1335 O O . VAL A 1 166 ? 8.452 1.302 -14.038 1.00 89.69 166 VAL A O 1
ATOM 1338 N N . LEU A 1 167 ? 8.987 3.450 -13.676 1.00 89.69 167 LEU A N 1
ATOM 1339 C CA . LEU A 1 167 ? 7.713 3.979 -14.177 1.00 89.69 167 LEU A CA 1
ATOM 1340 C C . LEU A 1 167 ? 7.520 3.720 -15.676 1.00 89.69 167 LEU A C 1
ATOM 1342 O O . LEU A 1 167 ? 6.427 3.349 -16.100 1.00 89.69 167 LEU A O 1
ATOM 1346 N N . ASN A 1 168 ? 8.580 3.856 -16.473 1.00 89.75 168 ASN A N 1
ATOM 1347 C CA . ASN A 1 168 ? 8.543 3.497 -17.889 1.00 89.75 168 ASN A CA 1
ATOM 1348 C C . ASN A 1 168 ? 8.346 1.992 -18.098 1.00 89.75 168 ASN A C 1
ATOM 1350 O O . ASN A 1 168 ? 7.564 1.595 -18.957 1.00 89.75 168 ASN A O 1
ATOM 1354 N N . ALA A 1 169 ? 8.991 1.149 -17.290 1.00 88.88 169 ALA A N 1
ATOM 1355 C CA . ALA A 1 169 ? 8.781 -0.293 -17.354 1.00 88.88 169 ALA A CA 1
ATOM 1356 C C . ALA A 1 169 ? 7.339 -0.681 -16.995 1.00 88.88 169 ALA A C 1
ATOM 1358 O O . ALA A 1 169 ? 6.747 -1.549 -17.632 1.00 88.88 169 ALA A O 1
ATOM 1359 N N . PHE A 1 170 ? 6.738 0.006 -16.020 1.00 87.19 170 PHE A N 1
ATOM 1360 C CA . PHE A 1 170 ? 5.321 -0.153 -15.710 1.00 87.19 170 PHE A CA 1
ATOM 1361 C C . PHE A 1 170 ? 4.420 0.297 -16.870 1.00 87.19 170 PHE A C 1
ATOM 1363 O O . PHE A 1 170 ? 3.448 -0.387 -17.180 1.00 87.19 170 PHE A O 1
ATOM 1370 N N . ALA A 1 171 ? 4.748 1.398 -17.552 1.00 86.94 171 ALA A N 1
ATOM 1371 C CA . ALA A 1 171 ? 4.008 1.828 -18.737 1.00 86.94 171 ALA A CA 1
ATOM 1372 C C . ALA A 1 171 ? 4.036 0.761 -19.844 1.00 86.94 171 ALA A C 1
ATOM 1374 O O . ALA A 1 171 ? 2.982 0.428 -20.379 1.00 86.94 171 ALA A O 1
ATOM 1375 N N . TRP A 1 172 ? 5.203 0.169 -20.122 1.00 86.25 172 TRP A N 1
ATOM 1376 C CA . TRP A 1 172 ? 5.328 -0.962 -21.048 1.00 86.25 172 TRP A CA 1
ATOM 1377 C C . TRP A 1 172 ? 4.486 -2.165 -20.622 1.00 86.25 172 TRP A C 1
ATOM 1379 O O . TRP A 1 172 ? 3.753 -2.701 -21.444 1.00 86.25 172 TRP A O 1
ATOM 1389 N N . CYS A 1 173 ? 4.509 -2.527 -19.334 1.00 84.12 173 CYS A N 1
ATOM 1390 C CA . CYS A 1 173 ? 3.659 -3.587 -18.784 1.00 84.12 173 CYS A CA 1
ATOM 1391 C C . CYS A 1 173 ? 2.174 -3.335 -19.087 1.00 84.12 173 CYS A C 1
ATOM 1393 O O . CYS A 1 173 ? 1.464 -4.221 -19.547 1.00 84.12 173 CYS A O 1
ATOM 1395 N N . VAL A 1 174 ? 1.694 -2.108 -18.868 1.00 80.62 174 VAL A N 1
ATOM 1396 C CA . VAL A 1 174 ? 0.293 -1.740 -19.120 1.00 80.62 174 VAL A CA 1
ATOM 1397 C C . VAL A 1 174 ? -0.045 -1.745 -20.611 1.00 80.62 174 VAL A C 1
ATOM 1399 O O . VAL A 1 174 ? -1.156 -2.123 -20.972 1.00 80.62 174 VAL A O 1
ATOM 1402 N N . ILE A 1 175 ? 0.870 -1.313 -21.477 1.00 80.81 175 ILE A N 1
ATOM 1403 C CA . ILE A 1 175 ? 0.652 -1.304 -22.930 1.00 80.81 175 ILE A CA 1
ATOM 1404 C C . ILE A 1 175 ? 0.570 -2.742 -23.452 1.00 80.81 175 ILE A C 1
ATOM 1406 O O . ILE A 1 175 ? -0.435 -3.100 -24.059 1.00 80.81 175 ILE A O 1
ATOM 1410 N N . GLU A 1 176 ? 1.561 -3.577 -23.132 1.00 79.62 176 GLU A N 1
ATOM 1411 C CA . GLU A 1 176 ? 1.617 -4.977 -23.572 1.00 79.62 176 GLU A CA 1
ATOM 1412 C C . GLU A 1 176 ? 0.433 -5.794 -23.019 1.00 79.62 176 GLU A C 1
ATOM 1414 O O . GLU A 1 176 ? -0.180 -6.568 -23.753 1.00 79.62 176 GLU A O 1
ATOM 1419 N N . ASN A 1 177 ? 0.033 -5.567 -21.760 1.00 70.38 177 ASN A N 1
ATOM 1420 C CA . ASN A 1 177 ? -1.134 -6.236 -21.172 1.00 70.38 177 ASN A CA 1
ATOM 1421 C C . ASN A 1 177 ? -2.470 -5.758 -21.764 1.00 70.38 177 ASN A C 1
ATOM 1423 O O . ASN A 1 177 ? -3.409 -6.539 -21.821 1.00 70.38 177 ASN A O 1
ATOM 1427 N N . ASN A 1 178 ? -2.586 -4.501 -22.208 1.00 63.12 178 ASN A N 1
ATOM 1428 C CA . ASN A 1 178 ? -3.805 -4.019 -22.874 1.00 63.12 178 ASN A CA 1
ATOM 1429 C C . ASN A 1 178 ? -3.927 -4.509 -24.328 1.00 63.12 178 ASN A C 1
ATOM 1431 O O . ASN A 1 178 ? -5.032 -4.520 -24.867 1.00 63.12 178 ASN A O 1
ATOM 1435 N N . GLU A 1 179 ? -2.822 -4.887 -24.974 1.00 52.50 179 GLU A N 1
ATOM 1436 C CA . GLU A 1 179 ? -2.828 -5.504 -26.309 1.00 52.50 179 GLU A CA 1
ATOM 1437 C C . GLU A 1 179 ? -3.085 -7.022 -26.247 1.00 52.50 179 GLU A C 1
ATOM 1439 O O . GLU A 1 179 ? -3.591 -7.606 -27.207 1.00 52.50 179 GLU A O 1
ATOM 1444 N N . ILE A 1 180 ? -2.831 -7.654 -25.095 1.00 44.12 180 ILE A N 1
ATOM 1445 C CA . ILE A 1 180 ? -3.103 -9.070 -24.812 1.00 44.12 180 ILE A CA 1
ATOM 1446 C C . ILE A 1 180 ? -4.262 -9.177 -23.800 1.00 44.12 180 ILE A C 1
ATOM 1448 O O . ILE A 1 180 ? -4.087 -9.576 -22.655 1.00 44.12 180 ILE A O 1
ATOM 1452 N N . GLY A 1 181 ? -5.480 -8.856 -24.242 1.00 35.41 181 GLY A N 1
ATOM 1453 C CA . GLY A 1 181 ? -6.718 -9.207 -23.534 1.00 35.41 181 GLY A CA 1
ATOM 1454 C C . GLY A 1 181 ? -7.246 -8.174 -22.530 1.00 35.41 181 GLY A C 1
ATOM 1455 O O . GLY A 1 181 ? -6.533 -7.627 -21.697 1.00 35.41 181 GLY A O 1
ATOM 1456 N N . GLU A 1 182 ? -8.557 -7.946 -22.609 1.00 44.06 182 GLU A N 1
ATOM 1457 C CA . GLU A 1 182 ? -9.358 -7.097 -21.726 1.00 44.06 182 GLU A CA 1
ATOM 1458 C C . GLU A 1 182 ? -9.117 -7.386 -20.230 1.00 44.06 182 GLU A C 1
ATOM 1460 O O . GLU A 1 182 ? -9.708 -8.289 -19.641 1.00 44.06 182 GLU A O 1
ATOM 1465 N N . LEU A 1 183 ? -8.311 -6.549 -19.577 1.00 39.94 183 LEU A N 1
ATOM 1466 C CA . LEU A 1 183 ? -8.406 -6.272 -18.141 1.00 39.94 183 LEU A CA 1
ATOM 1467 C C . LEU A 1 183 ? -9.008 -4.877 -17.966 1.00 39.94 183 LEU A C 1
ATOM 1469 O O . LEU A 1 183 ? -8.378 -3.923 -17.507 1.00 39.94 183 LEU A O 1
ATOM 1473 N N . SER A 1 184 ? -10.276 -4.766 -18.363 1.00 36.94 184 SER A N 1
ATOM 1474 C CA . SER A 1 184 ? -11.162 -3.720 -17.865 1.00 36.94 184 SER A CA 1
ATOM 1475 C C . SER A 1 184 ? -11.139 -3.724 -16.333 1.00 36.94 184 SER A C 1
ATOM 1477 O O . SER A 1 184 ? -11.276 -4.782 -15.719 1.00 36.94 184 SER A O 1
ATOM 1479 N N . ASN A 1 185 ? -11.032 -2.527 -15.753 1.00 37.69 185 ASN A N 1
ATOM 1480 C CA . ASN A 1 185 ? -11.194 -2.192 -14.331 1.00 37.69 185 ASN A CA 1
ATOM 1481 C C . ASN A 1 185 ? -9.948 -2.155 -13.433 1.00 37.69 185 ASN A C 1
ATOM 1483 O O . ASN A 1 185 ? -10.013 -2.521 -12.262 1.00 37.69 185 ASN A O 1
ATOM 1487 N N . VAL A 1 186 ? -8.859 -1.529 -13.891 1.00 40.94 186 VAL A N 1
ATOM 1488 C CA . VAL A 1 186 ? -7.962 -0.818 -12.957 1.00 40.94 186 VAL A CA 1
ATOM 1489 C C . VAL A 1 186 ? -8.105 0.683 -13.175 1.00 40.94 186 VAL A C 1
ATOM 1491 O O . VAL A 1 186 ? -7.353 1.322 -13.908 1.00 40.94 186 VAL A O 1
ATOM 1494 N N . ASN A 1 187 ? -9.126 1.254 -12.536 1.00 36.03 187 ASN A N 1
ATOM 1495 C CA . ASN A 1 187 ? -9.265 2.697 -12.400 1.00 36.03 187 ASN A CA 1
ATOM 1496 C C . ASN A 1 187 ? -8.019 3.262 -11.706 1.00 36.03 187 ASN A C 1
ATOM 1498 O O . ASN A 1 187 ? -7.757 2.952 -10.548 1.00 36.03 187 ASN A O 1
ATOM 1502 N N . ASN A 1 188 ? -7.274 4.088 -12.447 1.00 40.72 188 ASN A N 1
ATOM 1503 C CA . ASN A 1 188 ? -6.279 5.072 -12.011 1.00 40.72 188 ASN A CA 1
ATOM 1504 C C . ASN A 1 188 ? -6.028 5.152 -10.491 1.00 40.72 188 ASN A C 1
ATOM 1506 O O . ASN A 1 188 ? -6.470 6.089 -9.823 1.00 40.72 188 ASN A O 1
ATOM 1510 N N . SER A 1 189 ? -5.198 4.259 -9.954 1.00 34.94 189 SER A N 1
ATOM 1511 C CA . SER A 1 189 ? -4.461 4.566 -8.734 1.00 34.94 189 SER A CA 1
ATOM 1512 C C . SER A 1 189 ? -3.227 5.366 -9.137 1.00 34.94 189 SER A C 1
ATOM 1514 O O . SER A 1 189 ? -2.221 4.810 -9.580 1.00 34.94 189 SER A O 1
ATOM 1516 N N . ARG A 1 190 ? -3.302 6.693 -8.997 1.00 35.41 190 ARG A N 1
ATOM 1517 C CA . ARG A 1 190 ? -2.114 7.551 -8.925 1.00 35.41 190 ARG A CA 1
ATOM 1518 C C . ARG A 1 190 ? -1.262 7.062 -7.751 1.00 35.41 190 ARG A C 1
ATOM 1520 O O . ARG A 1 190 ? -1.493 7.453 -6.610 1.00 35.41 190 ARG A O 1
ATOM 1527 N N . LEU A 1 191 ? -0.304 6.183 -8.030 1.00 34.19 191 LEU A N 1
ATOM 1528 C CA . LEU A 1 191 ? 0.754 5.812 -7.100 1.00 34.19 191 LEU A CA 1
ATOM 1529 C C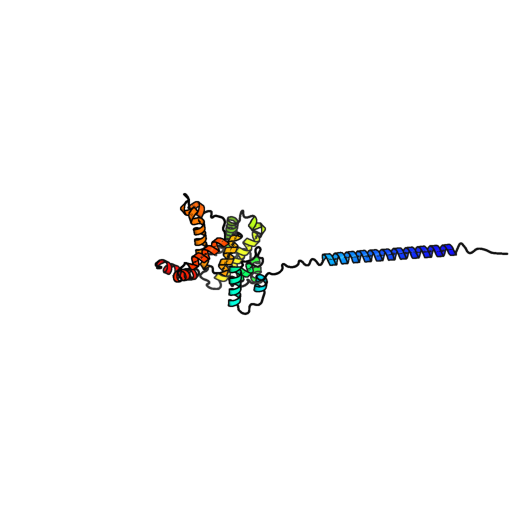 . LEU A 1 191 ? 1.612 7.058 -6.883 1.00 34.19 191 LEU A C 1
ATOM 1531 O O . LEU A 1 191 ? 2.451 7.410 -7.703 1.00 34.19 191 LEU A O 1
ATOM 1535 N N . SER A 1 192 ? 1.332 7.764 -5.794 1.00 35.84 192 SER A N 1
ATOM 1536 C CA . SER A 1 192 ? 2.162 8.845 -5.279 1.00 35.84 192 SER A CA 1
ATOM 1537 C C . SER A 1 192 ? 3.044 8.257 -4.175 1.00 35.84 192 SER A C 1
ATOM 1539 O O . SER A 1 192 ? 2.519 7.931 -3.106 1.00 35.84 192 SER A O 1
ATOM 1541 N N . PRO A 1 193 ? 4.357 8.057 -4.390 1.00 39.47 193 PRO A N 1
ATOM 1542 C CA . PRO A 1 193 ? 5.229 7.545 -3.347 1.00 39.47 193 PRO A CA 1
ATOM 1543 C C . PRO A 1 193 ? 5.627 8.670 -2.384 1.00 39.47 193 PRO A C 1
ATOM 1545 O O . PRO A 1 193 ? 6.742 9.182 -2.411 1.00 39.47 193 PRO A O 1
ATOM 1548 N N . TYR A 1 194 ? 4.719 9.023 -1.473 1.00 37.38 194 TYR A N 1
ATOM 1549 C CA . TYR A 1 194 ? 5.092 9.643 -0.202 1.00 37.38 194 TYR A CA 1
ATOM 1550 C C . TYR A 1 194 ? 5.181 8.557 0.862 1.00 37.38 194 TYR A C 1
ATOM 1552 O O . TYR A 1 194 ? 4.227 8.260 1.574 1.00 37.38 194 TYR A O 1
ATOM 1560 N N . VAL A 1 195 ? 6.364 7.969 0.992 1.00 46.88 195 VAL A N 1
ATOM 1561 C CA . VAL A 1 195 ? 6.697 7.159 2.161 1.00 46.88 195 VAL A CA 1
ATOM 1562 C C . VAL A 1 195 ? 7.183 8.113 3.251 1.00 46.88 195 VAL A C 1
ATOM 1564 O O . VAL A 1 195 ? 8.379 8.333 3.441 1.00 46.88 195 VAL A O 1
ATOM 1567 N N . GLN A 1 196 ? 6.226 8.743 3.932 1.00 60.12 196 GLN A N 1
ATOM 1568 C CA . GLN A 1 196 ? 6.435 9.087 5.335 1.00 60.12 196 GLN A CA 1
ATOM 1569 C C . GLN A 1 196 ? 6.330 7.790 6.138 1.00 60.12 196 GLN A C 1
ATOM 1571 O O . GLN A 1 196 ? 5.521 6.920 5.806 1.00 60.12 196 GLN A O 1
ATOM 1576 N N . ASP A 1 197 ? 7.155 7.656 7.172 1.00 73.19 197 ASP A N 1
ATOM 1577 C CA . ASP A 1 197 ? 7.313 6.408 7.930 1.00 73.19 197 ASP A CA 1
ATOM 1578 C C . ASP A 1 197 ? 5.968 5.926 8.531 1.00 73.19 197 ASP A C 1
ATOM 1580 O O . ASP A 1 197 ? 5.717 4.730 8.654 1.00 73.19 197 ASP A O 1
ATOM 1584 N N . GLU A 1 198 ? 5.040 6.850 8.787 1.00 84.88 198 GLU A N 1
ATOM 1585 C CA . GLU A 1 198 ? 3.684 6.571 9.270 1.00 84.88 198 GLU A CA 1
ATOM 1586 C C . GLU A 1 198 ? 2.711 6.112 8.168 1.00 84.88 198 GLU A C 1
ATOM 1588 O O . GLU A 1 198 ? 1.888 5.225 8.385 1.00 84.88 198 GLU A O 1
ATOM 1593 N N . VAL A 1 199 ? 2.833 6.643 6.949 1.00 87.62 199 VAL A N 1
ATOM 1594 C CA . VAL A 1 199 ? 1.990 6.227 5.812 1.00 87.62 199 VAL A CA 1
ATOM 1595 C C . VAL A 1 199 ? 2.270 4.769 5.449 1.00 87.62 199 VAL A C 1
ATOM 1597 O O . VAL A 1 199 ? 1.344 4.017 5.162 1.00 87.62 199 VAL A O 1
ATOM 1600 N N . VAL A 1 200 ? 3.531 4.333 5.531 1.00 88.69 200 VAL A N 1
ATOM 1601 C CA . VAL A 1 200 ? 3.906 2.926 5.301 1.00 88.69 200 VAL A CA 1
ATOM 1602 C C . VAL A 1 200 ? 3.207 1.989 6.276 1.00 88.69 200 VAL A C 1
ATOM 1604 O O . VAL A 1 200 ? 2.733 0.939 5.858 1.00 88.69 200 VAL A O 1
ATOM 1607 N N . LYS A 1 201 ? 3.072 2.380 7.547 1.00 91.00 201 LYS A N 1
ATOM 1608 C CA . LYS A 1 201 ? 2.353 1.581 8.550 1.00 91.00 201 LYS A CA 1
ATOM 1609 C C . LYS A 1 201 ? 0.868 1.442 8.207 1.00 91.00 201 LYS A C 1
ATOM 1611 O O . LYS A 1 201 ? 0.292 0.378 8.418 1.00 91.00 201 LYS A O 1
ATOM 1616 N N . LEU A 1 202 ? 0.250 2.486 7.644 1.00 93.56 202 LEU A N 1
ATOM 1617 C CA . LEU A 1 202 ? -1.125 2.397 7.139 1.00 93.56 202 LEU A CA 1
ATOM 1618 C C . LEU A 1 202 ? -1.234 1.432 5.951 1.00 93.56 202 LEU A C 1
ATOM 1620 O O . LEU A 1 202 ? -2.197 0.675 5.885 1.00 93.56 202 LEU A O 1
ATOM 1624 N N . TRP A 1 203 ? -0.249 1.402 5.050 1.00 94.00 203 TRP A N 1
ATOM 1625 C CA . TRP A 1 203 ? -0.214 0.429 3.950 1.00 94.00 203 TRP A CA 1
ATOM 1626 C C . TRP A 1 203 ? 0.017 -1.008 4.431 1.00 94.00 203 TRP A C 1
ATOM 1628 O O . TRP A 1 203 ? -0.682 -1.909 3.970 1.00 94.00 203 TRP A O 1
ATOM 1638 N N . ASP A 1 204 ? 0.915 -1.219 5.401 1.00 94.75 204 ASP A N 1
ATOM 1639 C CA . ASP A 1 204 ? 1.113 -2.519 6.061 1.00 94.75 204 ASP A CA 1
ATOM 1640 C C . ASP A 1 204 ? -0.224 -3.036 6.636 1.00 94.75 204 ASP A C 1
ATOM 1642 O O . ASP A 1 204 ? -0.583 -4.204 6.452 1.00 94.75 204 ASP A O 1
ATOM 1646 N N . PHE A 1 205 ? -1.006 -2.146 7.262 1.00 95.81 205 PHE A N 1
ATOM 1647 C CA . PHE A 1 205 ? -2.353 -2.443 7.749 1.00 95.81 205 PHE A CA 1
ATOM 1648 C C . PHE A 1 205 ? -3.349 -2.725 6.614 1.00 95.81 205 PHE A C 1
ATOM 1650 O O . PHE A 1 205 ? -4.048 -3.734 6.670 1.00 95.81 205 PHE A O 1
ATOM 1657 N N . LEU A 1 206 ? -3.418 -1.883 5.579 1.00 95.50 206 LEU A N 1
ATOM 1658 C CA . LEU A 1 206 ? -4.376 -2.028 4.475 1.00 95.50 206 LEU A CA 1
ATOM 1659 C C . LEU A 1 206 ? -4.173 -3.327 3.693 1.00 95.50 206 LEU A C 1
ATOM 1661 O O . LEU A 1 206 ? -5.150 -4.005 3.386 1.00 95.50 206 LEU A O 1
ATOM 1665 N N . PHE A 1 207 ? -2.930 -3.713 3.405 1.00 94.38 207 PHE A N 1
ATOM 1666 C CA . PHE A 1 207 ? -2.655 -4.977 2.717 1.00 94.38 207 PHE A CA 1
ATOM 1667 C C . PHE A 1 207 ? -2.895 -6.202 3.603 1.00 94.38 207 PHE A C 1
ATOM 1669 O O . PHE A 1 207 ? -3.177 -7.286 3.090 1.00 94.38 207 PHE A O 1
ATOM 1676 N N . SER A 1 208 ? -2.828 -6.041 4.927 1.00 95.06 208 SER A N 1
ATOM 1677 C CA . SER A 1 208 ? -3.068 -7.139 5.866 1.00 95.06 208 SER A CA 1
ATOM 1678 C C . SER A 1 208 ? -4.546 -7.312 6.224 1.00 95.06 208 SER A C 1
ATOM 1680 O O . SER A 1 208 ? -5.019 -8.441 6.317 1.00 95.06 208 SER A O 1
ATOM 1682 N N . TYR A 1 209 ? -5.281 -6.217 6.424 1.00 94.81 209 TYR A N 1
ATOM 1683 C CA . TYR A 1 209 ? -6.693 -6.230 6.815 1.00 94.81 209 TYR A CA 1
ATOM 1684 C C . TYR A 1 209 ? -7.635 -6.204 5.606 1.00 94.81 209 TYR A C 1
ATOM 1686 O O . TYR A 1 209 ? -8.634 -6.918 5.574 1.00 94.81 209 TYR A O 1
ATOM 1694 N N . GLY A 1 210 ? -7.325 -5.365 4.619 1.00 92.56 210 GLY A N 1
ATOM 1695 C CA . GLY A 1 210 ? -8.129 -5.134 3.425 1.00 92.56 210 GLY A CA 1
ATOM 1696 C C . GLY A 1 210 ? -8.223 -3.651 3.063 1.00 92.56 210 GLY A C 1
ATOM 1697 O O . GLY A 1 210 ? -8.362 -2.776 3.923 1.00 92.56 210 GLY A O 1
ATOM 1698 N N . VAL A 1 211 ? -8.165 -3.371 1.759 1.00 93.50 211 VAL A N 1
ATOM 1699 C CA . VAL A 1 211 ? -8.154 -2.009 1.197 1.00 93.50 211 VAL A CA 1
ATOM 1700 C C . VAL A 1 211 ? -9.459 -1.245 1.432 1.00 93.50 211 VAL A C 1
ATOM 1702 O O . VAL A 1 211 ? -9.458 -0.014 1.451 1.00 93.50 211 VAL A O 1
ATOM 1705 N N . HIS A 1 212 ? -10.559 -1.956 1.694 1.00 93.94 212 HIS A N 1
ATOM 1706 C CA . HIS A 1 212 ? -11.859 -1.368 2.016 1.00 93.94 212 HIS A CA 1
ATOM 1707 C C . HIS A 1 212 ? -11.823 -0.481 3.267 1.00 93.94 212 HIS A C 1
ATOM 1709 O O . HIS A 1 212 ? -12.590 0.475 3.377 1.00 93.94 212 HIS A O 1
ATOM 1715 N N . MET A 1 213 ? -10.887 -0.744 4.183 1.00 95.69 213 MET A N 1
ATOM 1716 C CA . MET A 1 213 ? -10.695 0.054 5.393 1.00 95.69 213 MET A CA 1
ATOM 1717 C C . MET A 1 213 ? -10.233 1.486 5.122 1.00 95.69 213 MET A C 1
ATOM 1719 O O . MET A 1 213 ? -10.337 2.317 6.022 1.00 95.69 213 MET A O 1
ATOM 1723 N N . ASN A 1 214 ? -9.753 1.806 3.916 1.00 94.62 214 ASN A N 1
ATOM 1724 C CA . ASN A 1 214 ? -9.238 3.134 3.587 1.00 94.62 214 ASN A CA 1
ATOM 1725 C C . ASN A 1 214 ? -10.248 4.256 3.895 1.00 94.62 214 ASN A C 1
ATOM 1727 O O . ASN A 1 214 ? -9.875 5.282 4.457 1.00 94.62 214 ASN A O 1
ATOM 1731 N N . ILE A 1 215 ? -11.540 4.038 3.621 1.00 93.56 215 ILE A N 1
ATOM 1732 C CA . ILE A 1 215 ? -12.593 5.018 3.938 1.00 93.56 215 ILE A CA 1
ATOM 1733 C C . ILE A 1 215 ? -12.674 5.260 5.452 1.00 93.56 215 ILE A C 1
ATOM 1735 O O . ILE A 1 215 ? -12.752 6.403 5.899 1.00 93.56 215 ILE A O 1
ATOM 1739 N N . ILE A 1 216 ? -12.603 4.197 6.254 1.00 95.69 216 ILE A N 1
ATOM 1740 C CA . ILE A 1 216 ? -12.677 4.289 7.716 1.00 95.69 216 ILE A CA 1
ATOM 1741 C C . ILE A 1 216 ? -11.420 4.968 8.279 1.00 95.69 216 ILE A C 1
ATOM 1743 O O . ILE A 1 216 ? -11.545 5.784 9.188 1.00 95.69 216 ILE A O 1
ATOM 1747 N N . LEU A 1 217 ? -10.236 4.714 7.704 1.00 95.75 217 LEU A N 1
ATOM 1748 C CA . LEU A 1 217 ? -8.999 5.421 8.069 1.00 95.75 217 LEU A CA 1
ATOM 1749 C C . LEU A 1 217 ? -9.136 6.936 7.846 1.00 95.75 217 LEU A C 1
ATOM 1751 O O . LEU A 1 217 ? -8.774 7.719 8.723 1.00 95.75 217 LEU A O 1
ATOM 1755 N N . VAL A 1 218 ? -9.706 7.352 6.709 1.00 93.12 218 VAL A N 1
ATOM 1756 C CA . VAL A 1 218 ? -9.963 8.772 6.409 1.00 93.12 218 VAL A CA 1
ATOM 1757 C C . VAL A 1 218 ? -10.962 9.370 7.402 1.00 93.12 218 VAL A C 1
ATOM 1759 O O . VAL A 1 218 ? -10.724 10.450 7.944 1.00 93.12 218 VAL A O 1
ATOM 1762 N N . VAL A 1 219 ? -12.056 8.662 7.705 1.00 94.50 219 VAL A N 1
ATOM 1763 C CA . VAL A 1 219 ? -13.036 9.098 8.715 1.00 94.50 219 VAL A CA 1
ATOM 1764 C C . VAL A 1 219 ? -12.381 9.238 10.090 1.00 94.50 219 VAL A C 1
ATOM 1766 O O . VAL A 1 219 ? -12.581 10.246 10.765 1.00 94.50 219 VAL A O 1
ATOM 1769 N N . ALA A 1 220 ? -11.557 8.273 10.500 1.00 95.31 220 ALA A N 1
ATOM 1770 C CA . ALA A 1 220 ? -10.815 8.333 11.753 1.00 95.31 220 ALA A CA 1
ATOM 1771 C C . ALA A 1 220 ? -9.866 9.540 11.790 1.00 95.31 220 ALA A C 1
ATOM 1773 O O . ALA A 1 220 ? -9.831 10.255 12.790 1.00 95.31 220 ALA A O 1
ATOM 1774 N N . GLN A 1 221 ? -9.151 9.822 10.698 1.00 92.12 221 GLN A N 1
ATOM 1775 C CA . GLN A 1 221 ? -8.271 10.987 10.598 1.00 92.12 221 GLN A CA 1
ATOM 1776 C C . GLN A 1 221 ? -9.045 12.306 10.749 1.00 92.12 221 GLN A C 1
ATOM 1778 O O . GLN A 1 221 ? -8.601 13.192 11.477 1.00 92.12 221 GLN A O 1
ATOM 1783 N N . LEU A 1 222 ? -10.227 12.423 10.133 1.00 91.44 222 LEU A N 1
ATOM 1784 C CA . LEU A 1 222 ? -11.103 13.589 10.295 1.00 91.44 222 LEU A CA 1
ATOM 1785 C C . LEU A 1 222 ? -11.639 13.723 11.724 1.00 91.44 222 LEU A C 1
ATOM 1787 O O . LEU A 1 222 ? -11.744 14.833 12.247 1.00 91.44 222 LEU A O 1
ATOM 1791 N N . LEU A 1 223 ? -11.965 12.604 12.373 1.00 92.81 223 LEU A N 1
ATOM 1792 C CA . LEU A 1 223 ? -12.438 12.602 13.756 1.00 92.81 223 LEU A CA 1
ATOM 1793 C C . LEU A 1 223 ? -11.354 13.039 14.745 1.00 92.81 223 LEU A C 1
ATOM 1795 O O . LEU A 1 223 ? -11.676 13.743 15.702 1.00 92.81 223 LEU A O 1
ATOM 1799 N N . LEU A 1 224 ? -10.087 12.692 14.501 1.00 91.44 224 LEU A N 1
ATOM 1800 C CA . LEU A 1 224 ? -8.967 13.131 15.341 1.00 91.44 224 LEU A CA 1
ATOM 1801 C C . LEU A 1 224 ? -8.810 14.658 15.359 1.00 91.44 224 LEU A C 1
ATOM 1803 O O . LEU A 1 224 ? -8.483 15.214 16.402 1.00 91.44 224 LEU A O 1
ATOM 1807 N N . ILE A 1 225 ? -9.109 15.333 14.246 1.00 90.69 225 ILE A N 1
ATOM 1808 C CA . ILE A 1 225 ? -9.041 16.800 14.132 1.00 90.69 225 ILE A CA 1
ATOM 1809 C C . ILE A 1 225 ? -10.410 17.481 14.282 1.00 90.69 225 ILE A C 1
ATOM 1811 O O . ILE A 1 225 ? -10.549 18.677 14.028 1.00 90.69 225 ILE A O 1
ATOM 1815 N N . ARG A 1 226 ? -11.452 16.747 14.702 1.00 92.44 226 ARG A N 1
ATOM 1816 C CA . ARG A 1 226 ? -12.841 17.242 14.744 1.00 92.44 226 ARG A CA 1
ATOM 1817 C C . ARG A 1 226 ? -12.985 18.529 15.551 1.00 92.44 226 ARG A C 1
ATOM 1819 O O . ARG A 1 226 ? -13.655 19.456 15.102 1.00 92.44 226 ARG A O 1
ATOM 1826 N N . SER A 1 227 ? -12.394 18.585 16.741 1.00 90.31 227 SER A N 1
ATOM 1827 C CA . SER A 1 227 ? -12.513 19.748 17.629 1.00 90.31 227 SER A CA 1
ATOM 1828 C C . SER A 1 227 ? -11.873 20.995 17.017 1.00 90.31 227 SER A C 1
ATOM 1830 O O . SER A 1 227 ? -12.448 22.080 17.080 1.00 90.31 227 SER A O 1
ATOM 1832 N N . GLU A 1 228 ? -10.720 20.833 16.369 1.00 89.38 228 GLU A N 1
ATOM 1833 C CA . GLU A 1 228 ? -10.012 21.905 15.664 1.00 89.38 228 GLU A CA 1
ATOM 1834 C C . GLU A 1 228 ? -10.805 22.374 14.442 1.00 89.38 228 GLU A C 1
ATOM 1836 O O . GLU A 1 228 ? -10.957 23.576 14.235 1.00 89.38 228 GLU A O 1
ATOM 1841 N N . LEU A 1 229 ? -11.387 21.440 13.680 1.00 88.75 229 LEU A N 1
ATOM 1842 C CA . LEU A 1 229 ? -12.246 21.749 12.537 1.00 88.75 229 LEU A CA 1
ATOM 1843 C C . LEU A 1 229 ? -13.492 22.543 12.943 1.00 88.75 229 LEU A C 1
ATOM 1845 O O . LEU A 1 229 ? -13.814 23.529 12.286 1.00 88.75 229 LEU A O 1
ATOM 1849 N N . LEU A 1 230 ? -14.176 22.139 14.019 1.00 90.31 230 LEU A N 1
ATOM 1850 C CA . LEU A 1 230 ? -15.405 22.798 14.481 1.00 90.31 230 LEU A CA 1
ATOM 1851 C C . LEU A 1 230 ? -15.149 24.156 15.147 1.00 90.31 230 LEU A C 1
ATOM 1853 O O . LEU A 1 230 ? -16.032 25.009 15.146 1.00 90.31 230 LEU A O 1
ATOM 1857 N N . THR A 1 231 ? -13.956 24.363 15.710 1.00 92.69 231 THR A N 1
ATOM 1858 C CA . THR A 1 231 ? -13.590 25.615 16.396 1.00 92.69 231 THR A CA 1
ATOM 1859 C C . THR A 1 231 ? -12.898 26.612 15.458 1.00 92.69 231 THR A C 1
ATOM 1861 O O . THR A 1 231 ? -12.904 27.820 15.708 1.00 92.69 231 THR A O 1
ATOM 1864 N N . SER A 1 232 ? -12.280 26.136 14.374 1.00 89.06 232 SER A N 1
ATOM 1865 C CA . SER A 1 232 ? -11.525 26.977 13.445 1.00 89.06 232 SER A CA 1
ATOM 1866 C C . SER A 1 232 ? -12.430 27.930 12.667 1.00 89.06 232 SER A C 1
ATOM 1868 O O . SER A 1 232 ? -13.427 27.537 12.069 1.00 89.06 232 SER A O 1
ATOM 1870 N N . LYS A 1 233 ? -12.010 29.196 12.577 1.00 87.94 233 LYS A N 1
ATOM 1871 C CA . LYS A 1 233 ? -12.640 30.194 11.697 1.00 87.94 233 LYS A CA 1
ATOM 1872 C C . LYS A 1 233 ? -12.391 29.910 10.209 1.00 87.94 233 LYS A C 1
ATOM 1874 O O . LYS A 1 233 ? -13.097 30.448 9.368 1.00 87.94 233 LYS A O 1
ATOM 1879 N N . ASN A 1 234 ? -11.384 29.090 9.890 1.00 85.69 234 ASN A N 1
ATOM 1880 C CA . ASN A 1 234 ? -10.968 28.746 8.530 1.00 85.69 234 ASN A CA 1
ATOM 1881 C C . ASN A 1 234 ? -10.681 27.234 8.420 1.00 85.69 234 ASN A C 1
ATOM 1883 O O . ASN A 1 234 ? -9.530 26.838 8.243 1.00 85.69 234 ASN A O 1
ATOM 1887 N N . PRO A 1 235 ? -11.694 26.355 8.502 1.00 84.25 235 PRO A N 1
ATOM 1888 C CA . PRO A 1 235 ? -11.502 24.896 8.503 1.00 84.25 235 PRO A CA 1
ATOM 1889 C C . PRO A 1 235 ? -10.775 24.379 7.251 1.00 84.25 235 PRO A C 1
ATOM 1891 O O . PRO A 1 235 ? -10.047 23.390 7.299 1.00 84.25 235 PRO A O 1
ATOM 1894 N N . MET A 1 236 ? -10.892 25.098 6.131 1.00 85.12 236 MET A N 1
ATOM 1895 C CA . MET A 1 236 ? -10.231 24.742 4.878 1.00 85.12 236 MET A CA 1
ATOM 1896 C C . MET A 1 236 ? -8.695 24.804 4.954 1.00 85.12 236 MET A C 1
ATOM 1898 O O . MET A 1 236 ? -8.025 24.153 4.156 1.00 85.12 236 MET A O 1
ATOM 1902 N N . SER A 1 237 ? -8.100 25.563 5.885 1.00 82.56 237 SER A N 1
ATOM 1903 C CA . SER A 1 237 ? -6.640 25.542 6.061 1.00 82.56 237 SER A CA 1
ATOM 1904 C C . SER A 1 237 ? -6.165 24.219 6.660 1.00 82.56 237 SER A C 1
ATOM 1906 O O . SER A 1 237 ? -5.181 23.666 6.179 1.00 82.56 237 SER A O 1
ATOM 1908 N N . LEU A 1 238 ? -6.902 23.682 7.636 1.00 80.12 238 LEU A N 1
ATOM 1909 C CA . LEU A 1 238 ? -6.598 22.407 8.297 1.00 80.12 238 LEU A CA 1
ATOM 1910 C C . LEU A 1 238 ? -6.769 21.218 7.344 1.00 80.12 238 LEU A C 1
ATOM 1912 O O . LEU A 1 238 ? -5.975 20.288 7.359 1.00 80.12 238 LEU A O 1
ATOM 1916 N N . LEU A 1 239 ? -7.764 21.274 6.457 1.00 82.81 239 LEU A N 1
ATOM 1917 C CA . LEU A 1 239 ? -7.968 20.237 5.440 1.00 82.81 239 LEU A CA 1
ATOM 1918 C C . LEU A 1 239 ? -6.935 20.287 4.301 1.00 82.81 239 LEU A C 1
ATOM 1920 O O . LEU A 1 239 ? -6.743 19.295 3.605 1.00 82.81 239 LEU A O 1
ATOM 1924 N N . ARG A 1 240 ? -6.272 21.431 4.085 1.00 82.19 240 ARG A N 1
ATOM 1925 C CA . ARG A 1 240 ? -5.158 21.537 3.126 1.00 82.19 240 ARG A CA 1
ATOM 1926 C C . ARG A 1 240 ? -3.832 21.095 3.728 1.00 82.19 240 ARG A C 1
ATOM 1928 O O . ARG A 1 240 ? -2.997 20.554 3.011 1.00 82.19 240 ARG A O 1
ATOM 1935 N N . GLN A 1 241 ? -3.642 21.341 5.017 1.00 78.19 241 GLN A N 1
ATOM 1936 C CA . GLN A 1 241 ? -2.438 20.973 5.740 1.00 78.19 241 GLN A CA 1
ATOM 1937 C C . GLN A 1 241 ? -2.833 20.238 7.013 1.00 78.19 241 GLN A C 1
ATOM 1939 O O . GLN A 1 241 ? -3.065 20.846 8.058 1.00 78.19 241 GLN A O 1
ATOM 1944 N N . PHE A 1 242 ? -2.926 18.917 6.888 1.00 76.69 242 PHE A N 1
ATOM 1945 C CA . PHE A 1 242 ? -3.225 18.057 8.019 1.00 76.69 242 PHE A CA 1
ATOM 1946 C C . PHE A 1 242 ? -2.081 18.083 9.044 1.00 76.69 242 PHE A C 1
ATOM 1948 O O . PHE A 1 242 ? -0.918 18.264 8.663 1.00 76.69 242 PHE A O 1
ATOM 1955 N N . PRO A 1 243 ? -2.395 17.864 10.332 1.00 77.81 243 PRO A N 1
ATOM 1956 C CA . PRO A 1 243 ? -1.393 17.595 11.355 1.00 77.81 243 PRO A CA 1
ATOM 1957 C C . PRO A 1 243 ? -0.550 16.359 11.026 1.00 77.81 243 PRO A C 1
ATOM 1959 O O . PRO A 1 243 ? -0.896 15.564 10.147 1.00 77.81 243 PRO A O 1
ATOM 1962 N N . GLU A 1 244 ? 0.543 16.180 11.769 1.00 81.94 244 GLU A N 1
ATOM 1963 C CA . GLU A 1 244 ? 1.376 14.984 11.653 1.00 81.94 244 GLU A CA 1
ATOM 1964 C C . GLU A 1 244 ? 0.538 13.711 11.824 1.00 81.94 244 GLU A C 1
ATOM 1966 O O . GLU A 1 244 ? -0.298 13.592 12.724 1.00 81.94 244 GLU A O 1
ATOM 1971 N N . LEU A 1 245 ? 0.750 12.767 10.910 1.00 85.75 245 LEU A N 1
ATOM 1972 C CA . LEU A 1 245 ? -0.009 11.529 10.856 1.00 85.75 245 LEU A CA 1
ATOM 1973 C C . LEU A 1 245 ? 0.473 10.583 11.961 1.00 85.75 245 LEU A C 1
ATOM 1975 O O . LEU A 1 245 ? 1.664 10.333 12.077 1.00 85.75 245 LEU A O 1
ATOM 1979 N N . ASP A 1 246 ? -0.453 10.027 12.741 1.00 88.81 246 ASP A N 1
ATOM 1980 C CA . ASP A 1 246 ? -0.173 8.988 13.740 1.00 88.81 246 ASP A CA 1
ATOM 1981 C C . ASP A 1 246 ? -0.930 7.721 13.340 1.00 88.81 246 ASP A C 1
ATOM 1983 O O . ASP A 1 246 ? -2.133 7.578 13.597 1.00 88.81 246 ASP A O 1
ATOM 1987 N N . ALA A 1 247 ? -0.236 6.805 12.663 1.00 90.88 247 ALA A N 1
ATOM 1988 C CA . ALA A 1 247 ? -0.850 5.611 12.101 1.00 90.88 247 ALA A CA 1
ATOM 1989 C C . ALA A 1 247 ? -1.449 4.724 13.196 1.00 90.88 247 ALA A C 1
ATOM 1991 O O . ALA A 1 247 ? -2.532 4.164 13.026 1.00 90.88 247 ALA A O 1
ATOM 1992 N N . GLY A 1 248 ? -0.789 4.642 14.354 1.00 91.00 248 GLY A N 1
ATOM 1993 C CA . GLY A 1 248 ? -1.249 3.843 15.485 1.00 91.00 248 GLY A CA 1
ATOM 1994 C C . GLY A 1 248 ? -2.586 4.333 16.041 1.00 91.00 248 GLY A C 1
ATOM 1995 O O . GLY A 1 248 ? -3.485 3.522 16.283 1.00 91.00 248 GLY A O 1
ATOM 1996 N N . LYS A 1 249 ? -2.750 5.650 16.226 1.00 92.62 249 LYS A N 1
ATOM 1997 C CA . LYS A 1 249 ? -4.031 6.238 16.654 1.00 92.62 249 LYS A CA 1
ATOM 1998 C C . LYS A 1 249 ? -5.119 6.055 15.602 1.00 92.62 249 LYS A C 1
ATOM 2000 O O . LYS A 1 249 ? -6.229 5.659 15.959 1.00 92.62 249 LYS A O 1
ATOM 2005 N N . ILE A 1 250 ? -4.802 6.299 14.328 1.00 94.88 250 ILE A N 1
ATOM 2006 C CA . ILE A 1 250 ? -5.761 6.168 13.223 1.00 94.88 250 ILE A CA 1
ATOM 2007 C C . ILE A 1 250 ? -6.264 4.724 13.119 1.00 94.88 250 ILE A C 1
ATOM 2009 O O . ILE A 1 250 ? -7.475 4.512 13.084 1.00 94.88 250 ILE A O 1
ATOM 2013 N N . ILE A 1 251 ? -5.372 3.727 13.142 1.00 95.00 251 ILE A N 1
ATOM 2014 C CA . ILE A 1 251 ? -5.742 2.304 13.069 1.00 95.00 251 ILE A CA 1
ATOM 2015 C C . ILE A 1 251 ? -6.615 1.910 14.265 1.00 95.00 251 ILE A C 1
ATOM 2017 O O . ILE A 1 251 ? -7.679 1.317 14.082 1.00 95.00 251 ILE A O 1
ATOM 2021 N N . LYS A 1 252 ? -6.218 2.274 15.493 1.00 95.31 252 LYS A N 1
ATOM 2022 C CA . LYS A 1 252 ? -6.992 1.955 16.708 1.00 95.31 252 LYS A CA 1
ATOM 2023 C C . LYS A 1 252 ? -8.398 2.550 16.665 1.00 95.31 252 LYS A C 1
ATOM 2025 O O . LYS A 1 252 ? -9.367 1.844 16.946 1.00 95.31 252 LYS A O 1
ATOM 2030 N N . LEU A 1 253 ? -8.511 3.828 16.301 1.00 96.38 253 LEU A N 1
ATOM 2031 C CA . LEU A 1 253 ? -9.802 4.497 16.172 1.00 96.38 253 LEU A CA 1
ATOM 2032 C C . LEU A 1 253 ? -10.639 3.862 15.057 1.00 96.38 253 LEU A C 1
ATOM 2034 O O . LEU A 1 253 ? -11.821 3.608 15.260 1.00 96.38 253 LEU A O 1
ATOM 2038 N N . SER A 1 254 ? -10.023 3.519 13.928 1.00 96.75 254 SER A N 1
ATOM 2039 C CA . SER A 1 254 ? -10.707 2.866 12.808 1.00 96.75 254 SER A CA 1
ATOM 2040 C C . SER A 1 254 ? -11.296 1.516 13.202 1.00 96.75 254 SER A C 1
ATOM 2042 O O . SER A 1 254 ? -12.471 1.278 12.958 1.00 96.75 254 SER A O 1
ATOM 2044 N N . LEU A 1 255 ? -10.538 0.668 13.906 1.00 95.69 255 LEU A N 1
ATOM 2045 C CA . LEU A 1 255 ? -11.042 -0.612 14.419 1.00 95.69 255 LEU A CA 1
ATOM 2046 C C . LEU A 1 255 ? -12.177 -0.429 15.438 1.00 95.69 255 LEU A C 1
ATOM 2048 O O . LEU A 1 255 ? -13.084 -1.258 15.510 1.00 95.69 255 LEU A O 1
ATOM 2052 N N . SER A 1 256 ? -12.139 0.646 16.229 1.00 96.56 256 SER A N 1
ATOM 2053 C CA . SER A 1 256 ? -13.229 0.999 17.144 1.00 96.56 256 SER A CA 1
ATOM 2054 C C . SER A 1 256 ? -14.492 1.423 16.390 1.00 96.56 256 SER A C 1
ATOM 2056 O O . SER A 1 256 ? -15.590 0.999 16.749 1.00 96.56 256 SER A O 1
ATOM 2058 N N . ILE A 1 257 ? -14.343 2.233 15.336 1.00 95.50 257 ILE A N 1
ATOM 2059 C CA . ILE A 1 257 ? -15.447 2.664 14.472 1.00 95.50 257 ILE A CA 1
ATOM 2060 C C . ILE A 1 257 ? -16.066 1.451 13.785 1.00 95.50 257 ILE A C 1
ATOM 2062 O O . ILE A 1 257 ? -17.276 1.281 13.869 1.00 95.50 257 ILE A O 1
ATOM 2066 N N . THR A 1 258 ? -15.256 0.564 13.198 1.00 95.38 258 THR A N 1
ATOM 2067 C CA . THR A 1 258 ? -15.731 -0.640 12.498 1.00 95.38 258 THR A CA 1
ATOM 2068 C C . THR A 1 258 ? -16.661 -1.492 13.355 1.00 95.38 258 THR A C 1
ATOM 2070 O O . THR A 1 258 ? -17.676 -1.965 12.860 1.00 95.38 258 THR A O 1
ATOM 2073 N N . LYS A 1 259 ? -16.376 -1.642 14.655 1.00 94.38 259 LYS A N 1
ATOM 2074 C CA . LYS A 1 259 ? -17.237 -2.397 15.587 1.00 94.38 259 LYS A CA 1
ATOM 2075 C C . LYS A 1 259 ? -18.619 -1.775 15.807 1.00 94.38 259 LYS A C 1
ATOM 2077 O O . LYS A 1 259 ? -19.505 -2.452 16.312 1.00 94.38 259 LYS A O 1
ATOM 2082 N N . SER A 1 260 ? -18.775 -0.495 15.485 1.00 94.19 260 SER A N 1
ATOM 2083 C CA . SER A 1 260 ? -20.014 0.265 15.662 1.00 94.19 260 SER A CA 1
ATOM 2084 C C . SER A 1 260 ? -20.826 0.379 14.367 1.00 94.19 260 SER A C 1
ATOM 2086 O O . SER A 1 260 ? -21.936 0.903 14.396 1.00 94.19 260 SER A O 1
ATOM 2088 N N . ILE A 1 261 ? -20.282 -0.073 13.230 1.00 94.06 261 ILE A N 1
ATOM 2089 C CA . ILE A 1 261 ? -20.948 -0.008 11.926 1.00 94.06 261 ILE A CA 1
ATOM 2090 C C . ILE A 1 261 ? -21.936 -1.185 11.797 1.00 94.06 261 ILE A C 1
ATOM 2092 O O . ILE A 1 261 ? -21.550 -2.323 12.075 1.00 94.06 261 ILE A O 1
ATOM 2096 N N . PRO A 1 262 ? -23.186 -0.946 11.354 1.00 95.06 262 PRO A N 1
ATOM 2097 C CA . PRO A 1 262 ? -24.130 -2.007 10.998 1.00 95.06 262 PRO A CA 1
ATOM 2098 C C . PRO A 1 262 ? -23.552 -2.991 9.967 1.00 95.06 262 PRO A C 1
ATOM 2100 O O . PRO A 1 262 ? -22.827 -2.595 9.058 1.00 95.06 262 PRO A O 1
ATOM 2103 N N . GLY A 1 263 ? -23.849 -4.287 10.102 1.00 93.50 263 GLY A N 1
ATOM 2104 C CA . GLY A 1 263 ? -23.220 -5.329 9.277 1.00 93.50 263 GLY A CA 1
ATOM 2105 C C . GLY A 1 263 ? -23.497 -5.196 7.774 1.00 93.50 263 GLY A C 1
ATOM 2106 O O . GLY A 1 263 ? -22.621 -5.474 6.962 1.00 93.50 263 GLY A O 1
ATOM 2107 N N . ASP A 1 264 ? -24.682 -4.719 7.411 1.00 93.31 264 ASP A N 1
ATOM 2108 C CA . ASP A 1 264 ? -25.099 -4.395 6.046 1.00 93.31 264 ASP A CA 1
ATOM 2109 C C . ASP A 1 264 ? -24.332 -3.198 5.464 1.00 93.31 264 ASP A C 1
ATOM 2111 O O . ASP A 1 264 ? -23.847 -3.264 4.334 1.00 93.31 264 ASP A O 1
ATOM 2115 N N . LEU A 1 265 ? -24.136 -2.133 6.246 1.00 92.88 265 LEU A N 1
ATOM 2116 C CA . LEU A 1 265 ? -23.280 -1.020 5.833 1.00 92.88 265 LEU A CA 1
ATOM 2117 C C . LEU A 1 265 ? -21.813 -1.447 5.722 1.00 92.88 265 LEU A C 1
ATOM 2119 O O . LEU A 1 265 ? -21.112 -1.025 4.803 1.00 92.88 265 LEU A O 1
ATOM 2123 N N . TYR A 1 266 ? -21.335 -2.296 6.631 1.00 93.94 266 TYR A N 1
ATOM 2124 C CA . TYR A 1 266 ? -19.977 -2.824 6.548 1.00 93.94 266 TYR A CA 1
ATOM 2125 C C . TYR A 1 266 ? -19.785 -3.705 5.306 1.00 93.94 266 TYR A C 1
ATOM 2127 O O . TYR A 1 266 ? -18.756 -3.588 4.647 1.00 93.94 266 TYR A O 1
ATOM 2135 N N . ASP A 1 267 ? -20.775 -4.520 4.931 1.00 93.69 267 ASP A N 1
ATOM 2136 C CA . ASP A 1 267 ? -20.759 -5.283 3.676 1.00 93.69 267 ASP A CA 1
ATOM 2137 C C . ASP A 1 267 ? -20.649 -4.365 2.447 1.00 93.69 267 ASP A C 1
ATOM 2139 O O . ASP A 1 267 ? -19.808 -4.595 1.575 1.00 93.69 267 ASP A O 1
ATOM 2143 N N . LEU A 1 268 ? -21.412 -3.265 2.412 1.00 93.69 268 LEU A N 1
ATOM 2144 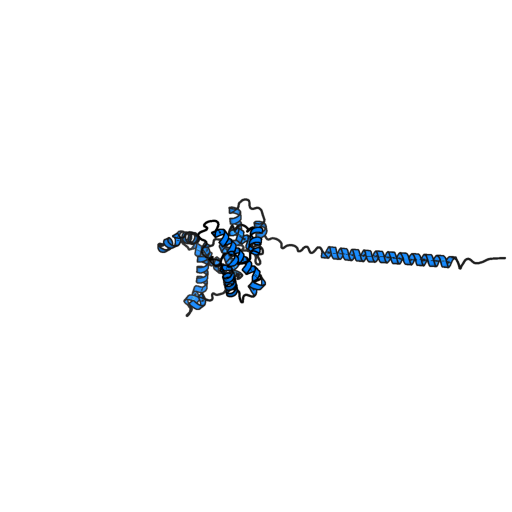C CA . LEU A 1 268 ? -21.285 -2.250 1.359 1.00 93.69 268 LEU A CA 1
ATOM 2145 C C . LEU A 1 268 ? -19.877 -1.642 1.326 1.00 93.69 268 LEU A C 1
ATOM 2147 O O . LEU A 1 268 ? -19.294 -1.491 0.251 1.00 93.69 268 LEU A O 1
ATOM 2151 N N . ILE A 1 269 ? -19.293 -1.347 2.492 1.00 93.38 269 ILE A N 1
ATOM 2152 C CA . ILE A 1 269 ? -17.907 -0.873 2.582 1.00 93.38 269 ILE A CA 1
ATOM 2153 C C . ILE A 1 269 ? -16.938 -1.943 2.076 1.00 93.38 269 ILE A C 1
ATOM 2155 O O . ILE A 1 269 ? -15.985 -1.601 1.397 1.00 93.38 269 ILE A O 1
ATOM 2159 N N . VAL A 1 270 ? -17.129 -3.232 2.334 1.00 93.62 270 VAL A N 1
ATOM 2160 C CA . VAL A 1 270 ? -16.229 -4.258 1.781 1.00 93.62 270 VAL A CA 1
ATOM 2161 C C . VAL A 1 270 ? -16.325 -4.294 0.251 1.00 93.62 270 VAL A C 1
ATOM 2163 O O . VAL A 1 270 ? -15.302 -4.269 -0.442 1.00 93.62 270 VAL A O 1
ATOM 2166 N N . ARG A 1 271 ? -17.550 -4.286 -0.285 1.00 93.38 271 ARG A N 1
ATOM 2167 C CA . ARG A 1 271 ? -17.813 -4.437 -1.721 1.00 93.38 271 ARG A CA 1
ATOM 2168 C C . ARG A 1 271 ? -17.488 -3.203 -2.562 1.00 93.38 271 ARG A C 1
ATOM 2170 O O . ARG A 1 271 ? -17.234 -3.364 -3.751 1.00 93.38 271 ARG A O 1
ATOM 2177 N N . HIS A 1 272 ? -17.418 -1.997 -1.983 1.00 91.38 272 HIS A N 1
ATOM 2178 C CA . HIS A 1 272 ? -17.193 -0.759 -2.758 1.00 91.38 272 HIS A CA 1
ATOM 2179 C C . HIS A 1 272 ? -15.914 -0.773 -3.607 1.00 91.38 272 HIS A C 1
ATOM 2181 O O . HIS A 1 272 ? -15.791 -0.007 -4.558 1.00 91.38 272 HIS A O 1
ATOM 2187 N N . THR A 1 273 ? -14.941 -1.605 -3.234 1.00 88.00 273 THR A N 1
ATOM 2188 C CA . THR A 1 273 ? -13.637 -1.673 -3.900 1.00 88.00 273 THR A CA 1
ATOM 2189 C C . THR A 1 273 ? -13.663 -2.450 -5.217 1.00 88.00 273 THR A C 1
ATOM 2191 O O . THR A 1 273 ? -12.729 -2.309 -6.002 1.00 88.00 273 THR A O 1
ATOM 2194 N N . PHE A 1 274 ? -14.710 -3.243 -5.478 1.00 88.06 274 PHE A N 1
ATOM 2195 C CA . PHE A 1 274 ? -14.800 -4.099 -6.669 1.00 88.06 274 PHE A CA 1
ATOM 2196 C C . PHE A 1 274 ? -16.204 -4.218 -7.284 1.00 88.06 274 PHE A C 1
ATOM 2198 O O . PHE A 1 274 ? -16.326 -4.680 -8.415 1.00 88.06 274 PHE A O 1
ATOM 2205 N N . ASP A 1 275 ? -17.265 -3.831 -6.572 1.00 89.50 275 ASP A N 1
ATOM 2206 C CA . ASP A 1 275 ? -18.647 -3.898 -7.050 1.00 89.50 275 ASP A CA 1
ATOM 2207 C C . ASP A 1 275 ? -19.183 -2.493 -7.353 1.00 89.50 275 ASP A C 1
ATOM 2209 O O . ASP A 1 275 ? -19.531 -1.721 -6.458 1.00 89.50 275 ASP A O 1
ATOM 2213 N N . GLU A 1 276 ? -19.287 -2.170 -8.642 1.00 87.69 276 GLU A N 1
ATOM 2214 C CA . GLU A 1 276 ? -19.790 -0.881 -9.133 1.00 87.69 276 GLU A CA 1
ATOM 2215 C C . GLU A 1 276 ? -21.244 -0.605 -8.706 1.00 87.69 276 GLU A C 1
ATOM 2217 O O . GLU A 1 276 ? -21.656 0.552 -8.594 1.00 87.69 276 GLU A O 1
ATOM 2222 N N . LYS A 1 277 ? -22.032 -1.649 -8.399 1.00 89.31 277 LYS A N 1
ATOM 2223 C CA . LYS A 1 277 ? -23.438 -1.505 -7.981 1.00 89.31 277 LYS A CA 1
ATOM 2224 C C . LYS A 1 277 ? -23.577 -0.929 -6.577 1.00 89.31 277 LYS A C 1
ATOM 2226 O O . LYS A 1 277 ? -24.655 -0.443 -6.229 1.00 89.31 277 LYS A O 1
ATOM 2231 N N . VAL A 1 278 ? -22.510 -0.957 -5.776 1.00 89.56 278 VAL A N 1
ATOM 2232 C CA . VAL A 1 278 ? -22.511 -0.428 -4.406 1.00 89.56 278 VAL A CA 1
ATOM 2233 C C . VAL A 1 278 ? -22.895 1.049 -4.381 1.00 89.56 278 VAL A C 1
ATOM 2235 O O . VAL A 1 278 ? -23.620 1.454 -3.478 1.00 89.56 278 VAL A O 1
ATOM 2238 N N . GLY A 1 279 ? -22.505 1.837 -5.391 1.00 86.25 279 GLY A N 1
ATOM 2239 C CA . GLY A 1 279 ? -22.894 3.249 -5.482 1.00 86.25 279 GLY A CA 1
ATOM 2240 C C . GLY A 1 279 ? -24.415 3.443 -5.444 1.00 86.25 279 GLY A C 1
ATOM 2241 O O . GLY A 1 279 ? -24.925 4.189 -4.614 1.00 86.25 279 GLY A O 1
ATOM 2242 N N . VAL A 1 280 ? -25.148 2.677 -6.257 1.00 87.88 280 VAL A N 1
ATOM 2243 C CA . VAL A 1 280 ? -26.622 2.721 -6.314 1.00 87.88 280 VAL A CA 1
ATOM 2244 C C . VAL A 1 280 ? -27.254 2.171 -5.031 1.00 87.88 280 VAL A C 1
ATOM 2246 O O . VAL A 1 280 ? -28.293 2.650 -4.576 1.00 87.88 280 VAL A O 1
ATOM 2249 N N . GLN A 1 281 ? -26.644 1.152 -4.424 1.00 88.19 281 GLN A N 1
ATOM 2250 C CA . GLN A 1 281 ? -27.135 0.582 -3.166 1.00 88.19 281 GLN A CA 1
ATOM 2251 C C . GLN A 1 281 ? -27.008 1.573 -2.003 1.00 88.19 281 GLN A C 1
ATOM 2253 O O . GLN A 1 281 ? -27.923 1.660 -1.187 1.00 88.19 281 GLN A O 1
ATOM 2258 N N . ILE A 1 282 ? -25.920 2.348 -1.958 1.00 87.75 282 ILE A N 1
ATOM 2259 C CA . ILE A 1 282 ? -25.697 3.387 -0.945 1.00 87.75 282 ILE A CA 1
ATOM 2260 C C . ILE A 1 282 ? -26.729 4.511 -1.066 1.00 87.75 282 ILE A C 1
ATOM 2262 O O . ILE A 1 282 ? -27.243 4.961 -0.047 1.00 87.75 282 ILE A O 1
ATOM 2266 N N . GLU A 1 283 ? -27.084 4.939 -2.280 1.00 85.12 283 GLU A N 1
ATOM 2267 C CA . GLU A 1 283 ? -28.106 5.983 -2.481 1.00 85.12 283 GLU A CA 1
ATOM 2268 C C . GLU A 1 283 ? -29.475 5.596 -1.906 1.00 85.12 283 GLU A C 1
ATOM 2270 O O . GLU A 1 283 ? -30.235 6.451 -1.454 1.00 85.12 283 GLU A O 1
ATOM 2275 N N . ASN A 1 284 ? -29.778 4.297 -1.890 1.00 85.81 284 ASN A N 1
ATOM 2276 C CA . ASN A 1 284 ? -31.029 3.753 -1.369 1.00 85.81 284 ASN A CA 1
ATOM 2277 C C . ASN A 1 284 ? -30.925 3.277 0.091 1.00 85.81 284 ASN A C 1
ATOM 2279 O O . ASN A 1 284 ? -31.913 2.785 0.646 1.00 85.81 284 ASN A O 1
ATOM 2283 N N . TYR A 1 285 ? -29.752 3.407 0.716 1.00 85.50 285 TYR A N 1
ATOM 2284 C CA . TYR A 1 285 ? -29.514 2.974 2.086 1.00 85.50 285 TYR A CA 1
ATOM 2285 C C . TYR A 1 285 ? -30.213 3.922 3.069 1.00 85.50 285 TYR A C 1
ATOM 2287 O O . TYR A 1 285 ? -29.917 5.117 3.125 1.00 85.50 285 TYR A O 1
ATOM 2295 N N . LYS A 1 286 ? -31.162 3.398 3.850 1.00 75.75 286 LYS A N 1
ATOM 2296 C CA . LYS A 1 286 ? -31.880 4.166 4.875 1.00 75.75 286 LYS A CA 1
ATOM 2297 C C . LYS A 1 286 ? -31.202 3.969 6.230 1.00 75.75 286 LYS A C 1
ATOM 2299 O O . LYS A 1 286 ? -31.031 2.832 6.657 1.00 75.75 286 LYS A O 1
ATOM 2304 N N . VAL A 1 287 ? -30.823 5.085 6.857 1.00 67.56 287 VAL A N 1
ATOM 2305 C CA . VAL A 1 287 ? -30.220 5.161 8.202 1.00 67.56 287 VAL A CA 1
ATOM 2306 C C . VAL A 1 287 ? -31.288 5.052 9.282 1.00 67.56 287 VAL A C 1
ATOM 2308 O O . VAL A 1 287 ? -32.362 5.669 9.095 1.00 67.56 287 VAL A O 1
#

Secondary structure (DSSP, 8-state):
-------HHHHHHHHHHHHHHHHHHHHHHHHHHHHHHHHHHHHHHHHHTT---------HHHHHHHS--S-HHHHHHHHHHHHHHH---SS-TTHHHHHHHHTTPPPPPHHHHHHHHHH-S--HHHH-TTSTTTTHHHHHHHHHHHHHTT-HHHHTTS-HHHHHHHHHHHHHHHHHHHHSS---------------HHHHHHHHHHHHH-GGGHHHHHHHHHHHTHHHHHH-S-HHHHHHSPPPP-HHHHHHHHHHHHTTS-HHHHHHHHHTTT-TTHHHHHHT---

pLDDT: mean 78.36, std 17.97, range [28.84, 96.75]